Protein AF-A0A517NQF9-F1 (afdb_monomer_lite)

pLDDT: mean 81.7, std 15.83, range [44.06, 98.12]

Radius of gyration: 47.15 Å; chains: 1; bounding box: 85×79×146 Å

Organism: NCBI:txid1930275

Secondary structure (DSSP, 8-state):
----PPPPP--------------------------------PPPHHHHHHHHHHHHHHHHHHHHHHHHHHHHHHHHHHHHHHHHHHHHHHHHHHHHHHTTPPP--EEEEEPPPSSTT---EEEEEEEEEE-SSTTEEEEEEEEEEE-TTS-EEEEEEEEEEEE-HHHHHHHHHHHHHHHHHHHHHHTT---

Sequence (191 aa):
MSDRPPTNRLQANPHRDNPSRANRQRPDQYVASRYRRVGRRGFSLLEIMLALAILGASLAIIAQIADTGVDAAREARDLSLARILCQAKLSEVLLDATLGQTPQPVFEVPADPFDSASLTVFTYNVEVQPASMDGLLMIRVSAIASDSAGSPIATYALDRWMIDPELGLAEAELEEEAAKEEAAGTATEPS

InterPro domains:
  IPR012902 Prokaryotic N-terminal methylation site [PF07963] (40-62)
  IPR012902 Prokaryotic N-terminal methylation site [PS00409] (41-61)
  IPR012902 Prokaryotic N-terminal methylation site [TIGR02532] (40-62)

Structure (mmCIF, N/CA/C/O backbone):
data_AF-A0A517NQF9-F1
#
_entry.id   AF-A0A517NQF9-F1
#
loop_
_atom_site.group_PDB
_atom_site.id
_atom_site.type_symbol
_atom_site.label_atom_id
_atom_site.label_alt_id
_atom_site.label_comp_id
_atom_site.label_asym_id
_atom_site.label_entity_id
_atom_site.label_seq_id
_atom_site.pdbx_PDB_ins_code
_atom_site.Cartn_x
_atom_site.Cartn_y
_atom_site.Cartn_z
_atom_site.occupancy
_atom_site.B_iso_or_equiv
_atom_site.auth_seq_id
_atom_site.auth_comp_id
_atom_site.auth_asym_id
_atom_site.auth_atom_id
_atom_site.pdbx_PDB_model_num
ATOM 1 N N . MET A 1 1 ? 4.380 -63.635 -38.803 1.00 46.88 1 MET A N 1
ATOM 2 C CA . MET A 1 1 ? 3.914 -63.395 -40.186 1.00 46.88 1 MET A CA 1
ATOM 3 C C . MET A 1 1 ? 4.262 -61.953 -40.535 1.00 46.88 1 MET A C 1
ATOM 5 O O . MET A 1 1 ? 3.551 -61.070 -40.096 1.00 46.88 1 MET A O 1
ATOM 9 N N . SER A 1 2 ? 5.457 -61.602 -41.013 1.00 49.38 2 SER A N 1
ATOM 10 C CA . SER A 1 2 ? 6.173 -62.051 -42.219 1.00 49.38 2 SER A CA 1
ATOM 11 C C . SER A 1 2 ? 5.397 -61.737 -43.491 1.00 49.38 2 SER A C 1
ATOM 13 O O . SER A 1 2 ? 4.553 -62.536 -43.869 1.00 49.38 2 SER A O 1
ATOM 15 N N . ASP A 1 3 ? 5.734 -60.625 -44.147 1.00 57.12 3 ASP A N 1
ATOM 16 C CA . ASP A 1 3 ? 5.646 -60.558 -45.604 1.00 57.12 3 ASP A CA 1
ATOM 17 C C . ASP A 1 3 ? 6.675 -59.566 -46.170 1.00 57.12 3 ASP A C 1
ATOM 19 O O . ASP A 1 3 ? 6.538 -58.346 -46.088 1.00 57.12 3 ASP A O 1
ATOM 23 N N . ARG A 1 4 ? 7.773 -60.121 -46.691 1.00 63.16 4 ARG A N 1
ATOM 24 C CA . ARG A 1 4 ? 8.685 -59.460 -47.630 1.00 63.16 4 ARG A CA 1
ATOM 25 C C . ARG A 1 4 ? 8.405 -60.083 -48.999 1.00 63.16 4 ARG A C 1
ATOM 27 O O . ARG A 1 4 ? 8.486 -61.308 -49.088 1.00 63.16 4 ARG A O 1
ATOM 34 N N . PRO A 1 5 ? 8.165 -59.308 -50.065 1.00 70.56 5 PRO A N 1
ATOM 35 C CA . PRO A 1 5 ? 8.125 -59.874 -51.405 1.00 70.56 5 PRO A CA 1
ATOM 36 C C . PRO A 1 5 ? 9.551 -60.196 -51.907 1.00 70.56 5 PRO A C 1
ATOM 38 O O . PRO A 1 5 ? 10.497 -59.464 -51.592 1.00 70.56 5 PRO A O 1
ATOM 41 N N . PRO A 1 6 ? 9.731 -61.296 -52.663 1.00 64.50 6 PRO A N 1
ATOM 42 C CA . PRO A 1 6 ? 11.037 -61.795 -53.070 1.00 64.50 6 PRO A CA 1
ATOM 43 C C . PRO A 1 6 ? 11.606 -61.118 -54.324 1.00 64.50 6 PRO A C 1
ATOM 45 O O . PRO A 1 6 ? 10.913 -60.554 -55.168 1.00 64.50 6 PRO A O 1
ATOM 48 N N . THR A 1 7 ? 12.924 -61.247 -54.416 1.00 58.81 7 THR A N 1
ATOM 49 C CA . THR A 1 7 ? 13.835 -60.866 -55.491 1.00 58.81 7 THR A CA 1
ATOM 50 C C . THR A 1 7 ? 13.494 -61.532 -56.828 1.00 58.81 7 THR A C 1
ATOM 52 O O . THR A 1 7 ? 13.338 -62.751 -56.896 1.00 58.81 7 THR A O 1
ATOM 55 N N . ASN A 1 8 ? 13.458 -60.750 -57.917 1.00 54.41 8 ASN A N 1
ATOM 56 C CA . ASN A 1 8 ? 13.490 -61.297 -59.273 1.00 54.41 8 ASN A CA 1
ATOM 57 C C . ASN A 1 8 ? 14.908 -61.237 -59.852 1.00 54.41 8 ASN A C 1
ATOM 59 O O . ASN A 1 8 ? 15.653 -60.269 -59.705 1.00 54.41 8 ASN A O 1
ATOM 63 N N . ARG A 1 9 ? 15.248 -62.365 -60.453 1.00 53.31 9 ARG A N 1
ATOM 64 C CA . ARG A 1 9 ? 16.542 -62.926 -60.786 1.00 53.31 9 ARG A CA 1
ATOM 65 C C . ARG A 1 9 ? 16.889 -62.568 -62.233 1.00 53.31 9 ARG A C 1
ATOM 67 O O . ARG A 1 9 ? 16.052 -62.688 -63.116 1.00 53.31 9 ARG A O 1
ATOM 74 N N . LEU A 1 10 ? 18.146 -62.170 -62.426 1.00 51.31 10 LEU A N 1
ATOM 75 C CA . LEU A 1 10 ? 18.995 -62.383 -63.606 1.00 51.31 10 LEU A CA 1
ATOM 76 C C . LEU A 1 10 ? 18.277 -62.665 -64.940 1.00 51.31 10 LEU A C 1
ATOM 78 O O . LEU A 1 10 ? 17.832 -63.784 -65.185 1.00 51.31 10 LEU A O 1
ATOM 82 N N . GLN A 1 11 ? 18.367 -61.717 -65.871 1.00 59.72 11 GLN A N 1
ATOM 83 C CA . GLN A 1 11 ? 18.582 -62.065 -67.274 1.00 59.72 11 GLN A CA 1
ATOM 84 C C . GLN A 1 11 ? 19.873 -61.407 -67.749 1.00 59.72 11 GLN A C 1
ATOM 86 O O . GLN A 1 11 ? 19.969 -60.193 -67.916 1.00 59.72 11 GLN A O 1
ATOM 91 N N . ALA A 1 12 ? 20.886 -62.256 -67.900 1.00 52.72 12 ALA A N 1
ATOM 92 C CA . ALA A 1 12 ? 22.086 -61.978 -68.658 1.00 52.72 12 ALA A CA 1
ATOM 93 C C . ALA A 1 12 ? 21.713 -61.872 -70.144 1.00 52.72 12 ALA A C 1
ATOM 95 O O . ALA A 1 12 ? 20.984 -62.721 -70.653 1.00 52.72 12 ALA A O 1
ATOM 96 N N . ASN A 1 13 ? 22.240 -60.864 -70.837 1.00 61.47 13 ASN A N 1
ATOM 97 C CA . ASN A 1 13 ? 22.252 -60.831 -72.296 1.00 61.47 13 ASN A CA 1
ATOM 98 C C . ASN A 1 13 ? 23.717 -60.708 -72.751 1.00 61.47 13 ASN A C 1
ATOM 100 O O . ASN A 1 13 ? 24.377 -59.738 -72.363 1.00 61.47 13 ASN A O 1
ATOM 104 N N . PRO A 1 14 ? 24.265 -61.697 -73.476 1.00 57.09 14 PRO A N 1
ATOM 105 C CA . PRO A 1 14 ? 25.682 -61.749 -73.796 1.00 57.09 14 PRO A CA 1
ATOM 106 C C . PRO A 1 14 ? 26.033 -60.963 -75.065 1.00 57.09 14 PRO A C 1
ATOM 108 O O . PRO A 1 14 ? 25.272 -60.914 -76.025 1.00 57.09 14 PRO A O 1
ATOM 111 N N . HIS A 1 15 ? 27.241 -60.400 -75.032 1.00 52.16 15 HIS A N 1
ATOM 112 C CA . HIS A 1 15 ? 28.154 -60.143 -76.148 1.00 52.16 15 HIS A CA 1
ATOM 113 C C . HIS A 1 15 ? 27.558 -59.743 -77.509 1.00 52.16 15 HIS A C 1
ATOM 115 O O . HIS A 1 15 ? 27.145 -60.578 -78.314 1.00 52.16 15 HIS A O 1
ATOM 121 N N . ARG A 1 16 ? 27.750 -58.466 -77.859 1.00 58.00 16 ARG A N 1
ATOM 122 C CA . ARG A 1 16 ? 28.226 -58.126 -79.202 1.00 58.00 16 ARG A CA 1
ATOM 123 C C . ARG A 1 16 ? 29.466 -57.257 -79.114 1.00 58.00 16 ARG A C 1
ATOM 125 O O . ARG A 1 16 ? 29.471 -56.195 -78.497 1.00 58.00 16 ARG A O 1
ATOM 132 N N . ASP A 1 17 ? 30.496 -57.783 -79.750 1.00 54.34 17 ASP A N 1
ATOM 133 C CA . ASP A 1 17 ? 31.799 -57.195 -79.962 1.00 54.34 17 ASP A CA 1
ATOM 134 C C . ASP A 1 17 ? 31.688 -55.905 -80.776 1.00 54.34 17 ASP A C 1
ATOM 136 O O . ASP A 1 17 ? 30.958 -55.834 -81.767 1.00 54.34 17 ASP A O 1
ATOM 140 N N . ASN A 1 18 ? 32.473 -54.899 -80.404 1.00 61.19 18 ASN A N 1
ATOM 141 C CA . ASN A 1 18 ? 32.902 -53.889 -81.359 1.00 61.19 18 ASN A CA 1
ATOM 142 C C . ASN A 1 18 ? 34.375 -53.543 -81.092 1.00 61.19 18 ASN A C 1
ATOM 144 O O . ASN A 1 18 ? 34.675 -52.899 -80.082 1.00 61.19 18 ASN A O 1
ATOM 148 N N . PRO A 1 19 ? 35.309 -54.002 -81.941 1.00 52.50 19 PRO A N 1
ATOM 149 C CA . PRO A 1 19 ? 36.722 -53.733 -81.770 1.00 52.50 19 PRO A CA 1
ATOM 150 C C . PRO A 1 19 ? 37.108 -52.346 -82.303 1.00 52.50 19 PRO A C 1
ATOM 152 O O . PRO A 1 19 ? 36.809 -51.965 -83.431 1.00 52.50 19 PRO A O 1
ATOM 155 N N . SER A 1 20 ? 37.878 -51.642 -81.477 1.00 56.50 20 SER A N 1
ATOM 156 C CA . SER A 1 20 ? 39.087 -50.917 -81.880 1.00 56.50 20 SER A CA 1
ATOM 157 C C . SER A 1 20 ? 38.999 -49.965 -83.080 1.00 56.50 20 SER A C 1
ATOM 159 O O . SER A 1 20 ? 39.412 -50.293 -84.190 1.00 56.50 20 SER A O 1
ATOM 161 N N . ARG A 1 21 ? 38.665 -48.701 -82.800 1.00 57.00 21 ARG A N 1
ATOM 162 C CA . ARG A 1 21 ? 39.303 -47.533 -83.437 1.00 57.00 21 ARG A CA 1
ATOM 163 C C . ARG A 1 21 ? 39.573 -46.517 -82.330 1.00 57.00 21 ARG A C 1
ATOM 165 O O . ARG A 1 21 ? 38.657 -45.964 -81.745 1.00 57.00 21 ARG A O 1
ATOM 172 N N . ALA A 1 22 ? 40.792 -46.511 -81.803 1.00 56.12 22 ALA A N 1
ATOM 173 C CA . ALA A 1 22 ? 41.846 -45.611 -82.253 1.00 56.12 22 ALA A CA 1
ATOM 174 C C . ALA A 1 22 ? 41.463 -44.133 -82.088 1.00 56.12 22 ALA A C 1
ATOM 176 O O . ALA A 1 22 ? 40.527 -43.642 -82.711 1.00 56.12 22 ALA A O 1
ATOM 177 N N . ASN A 1 23 ? 42.328 -43.434 -81.351 1.00 58.31 23 ASN A N 1
ATOM 178 C CA . ASN A 1 23 ? 42.569 -42.000 -81.459 1.00 58.31 23 ASN A CA 1
ATOM 179 C C . ASN A 1 23 ? 41.701 -41.071 -80.590 1.00 58.31 23 ASN A C 1
ATOM 181 O O . ASN A 1 23 ? 40.754 -40.444 -81.053 1.00 58.31 23 ASN A O 1
ATOM 185 N N . ARG A 1 24 ? 42.147 -40.842 -79.353 1.00 58.19 24 ARG A N 1
ATOM 186 C CA . ARG A 1 24 ? 42.821 -39.572 -79.029 1.00 58.19 24 ARG A CA 1
ATOM 187 C C . ARG A 1 24 ? 43.346 -39.605 -77.606 1.00 58.19 24 ARG A C 1
ATOM 189 O O . ARG A 1 24 ? 42.587 -39.622 -76.644 1.00 58.19 24 ARG A O 1
ATOM 196 N N . GLN A 1 25 ? 44.666 -39.532 -77.512 1.00 60.03 25 GLN A N 1
ATOM 197 C CA . GLN A 1 25 ? 45.347 -38.972 -76.359 1.00 60.03 25 GLN A CA 1
ATOM 198 C C . GLN A 1 25 ? 44.636 -37.677 -75.939 1.00 60.03 25 GLN A C 1
ATOM 200 O O . GLN A 1 25 ? 44.566 -36.713 -76.704 1.00 60.03 25 GLN A O 1
ATOM 205 N N . ARG A 1 26 ? 44.110 -37.655 -74.717 1.00 57.28 26 ARG A N 1
ATOM 206 C CA . ARG A 1 26 ? 43.999 -36.425 -73.942 1.00 57.28 26 ARG A CA 1
ATOM 207 C C . ARG A 1 26 ? 44.678 -36.696 -72.605 1.00 57.28 26 ARG A C 1
ATOM 209 O O . ARG A 1 26 ? 44.198 -37.563 -71.877 1.00 57.28 26 ARG A O 1
ATOM 216 N N . PRO A 1 27 ? 45.815 -36.041 -72.334 1.00 53.41 27 PRO A N 1
ATOM 217 C CA . PRO A 1 27 ? 46.508 -36.203 -71.074 1.00 53.41 27 PRO A CA 1
ATOM 218 C C . PRO A 1 27 ? 45.672 -35.576 -69.958 1.00 53.41 27 PRO A C 1
ATOM 220 O O . PRO A 1 27 ? 44.912 -34.636 -70.201 1.00 53.41 27 PRO A O 1
ATOM 223 N N . ASP A 1 28 ? 45.823 -36.142 -68.765 1.00 55.12 28 ASP A N 1
ATOM 224 C CA . ASP A 1 28 ? 45.612 -35.512 -67.466 1.00 55.12 28 ASP A CA 1
ATOM 225 C C . ASP A 1 28 ? 44.511 -34.455 -67.415 1.00 55.12 28 ASP A C 1
ATOM 227 O O . ASP A 1 28 ? 44.747 -33.243 -67.391 1.00 55.12 28 ASP A O 1
ATOM 231 N N . GLN A 1 29 ? 43.275 -34.928 -67.264 1.00 60.62 29 GLN A N 1
ATOM 232 C CA . GLN A 1 29 ? 42.333 -34.154 -66.472 1.00 60.62 29 GLN A CA 1
ATOM 233 C C . GLN A 1 29 ? 42.802 -34.228 -65.024 1.00 60.62 29 GLN A C 1
ATOM 235 O O . GLN A 1 29 ? 42.367 -35.074 -64.246 1.00 60.62 29 GLN A O 1
ATOM 240 N N . TYR A 1 30 ? 43.716 -33.316 -64.690 1.00 57.16 30 TYR A N 1
ATOM 241 C CA . TYR A 1 30 ? 43.890 -32.815 -63.342 1.00 57.16 30 TYR A CA 1
ATOM 242 C C . TYR A 1 30 ? 42.502 -32.693 -62.730 1.00 57.16 30 TYR A C 1
ATOM 244 O O . TYR A 1 30 ? 41.681 -31.882 -63.175 1.00 57.16 30 TYR A O 1
ATOM 252 N N . VAL A 1 31 ? 42.235 -33.531 -61.732 1.00 57.47 31 VAL A N 1
ATOM 253 C CA . VAL A 1 31 ? 41.085 -33.408 -60.848 1.00 57.47 31 VAL A CA 1
ATOM 254 C C . VAL A 1 31 ? 41.343 -32.128 -60.065 1.00 57.47 31 VAL A C 1
ATOM 256 O O . VAL A 1 31 ? 41.853 -32.137 -58.949 1.00 57.47 31 VAL A O 1
ATOM 259 N N . ALA A 1 32 ? 41.103 -30.989 -60.713 1.00 59.25 32 ALA A N 1
ATOM 260 C CA . ALA A 1 32 ? 41.125 -29.693 -60.089 1.00 59.25 32 ALA A CA 1
ATOM 261 C C . ALA A 1 32 ? 39.948 -29.730 -59.131 1.00 59.25 32 ALA A C 1
ATOM 263 O O . ALA A 1 32 ? 38.809 -29.427 -59.495 1.00 59.25 32 ALA A O 1
ATOM 264 N N . SER A 1 33 ? 40.244 -30.184 -57.914 1.00 61.09 33 SER A N 1
ATOM 265 C CA . SER A 1 33 ? 39.437 -29.995 -56.736 1.00 61.09 33 SER A CA 1
ATOM 266 C C . SER A 1 33 ? 39.093 -28.519 -56.724 1.00 61.09 33 SER A C 1
ATOM 268 O O . SER A 1 33 ? 39.875 -27.669 -56.288 1.00 61.09 33 SER A O 1
ATOM 270 N N . ARG A 1 34 ? 37.916 -28.195 -57.254 1.00 59.41 34 ARG A N 1
ATOM 271 C CA . ARG A 1 34 ? 37.255 -26.939 -56.979 1.00 59.41 34 ARG A CA 1
ATOM 272 C C . ARG A 1 34 ? 36.852 -27.033 -55.516 1.00 59.41 34 ARG A C 1
ATOM 274 O O . ARG A 1 34 ? 35.676 -27.157 -55.196 1.00 59.41 34 ARG A O 1
ATOM 281 N N . TYR A 1 35 ? 37.835 -26.876 -54.631 1.00 58.62 35 TYR A N 1
ATOM 282 C CA . TYR A 1 35 ? 37.658 -26.078 -53.437 1.00 58.62 35 TYR A CA 1
ATOM 283 C C . TYR A 1 35 ? 37.268 -24.691 -53.943 1.00 58.62 35 TYR A C 1
ATOM 285 O O . TYR A 1 35 ? 38.067 -23.755 -53.997 1.00 58.62 35 TYR A O 1
ATOM 293 N N . ARG A 1 36 ? 36.018 -24.574 -54.407 1.00 59.66 36 ARG A N 1
ATOM 294 C CA . ARG A 1 36 ? 35.326 -23.311 -54.493 1.00 59.66 36 ARG A CA 1
ATOM 295 C C . ARG A 1 36 ? 35.294 -22.905 -53.039 1.00 59.66 36 ARG A C 1
ATOM 297 O O . ARG A 1 36 ? 34.479 -23.413 -52.277 1.00 59.66 36 ARG A O 1
ATOM 304 N N . ARG A 1 37 ? 36.300 -22.112 -52.654 1.00 60.69 37 ARG A N 1
ATOM 305 C CA . ARG A 1 37 ? 36.367 -21.444 -51.368 1.00 60.69 37 ARG A CA 1
ATOM 306 C C . ARG A 1 37 ? 34.954 -20.943 -51.156 1.00 60.69 37 ARG A C 1
ATOM 308 O O . ARG A 1 37 ? 34.482 -20.119 -51.941 1.00 60.69 37 ARG A O 1
ATOM 315 N N . VAL A 1 38 ? 34.254 -21.524 -50.187 1.00 60.97 38 VAL A N 1
ATOM 316 C CA . VAL A 1 38 ? 33.079 -20.888 -49.619 1.00 60.97 38 VAL A CA 1
ATOM 317 C C . VAL A 1 38 ? 33.667 -19.595 -49.098 1.00 60.97 38 VAL A C 1
ATOM 319 O O . VAL A 1 38 ? 34.394 -19.596 -48.106 1.00 60.97 38 VAL A O 1
ATOM 322 N N . GLY A 1 39 ? 33.566 -18.550 -49.921 1.00 60.72 39 GLY A N 1
ATOM 323 C CA . GLY A 1 39 ? 34.153 -17.265 -49.624 1.00 60.72 39 GLY A CA 1
ATOM 324 C C . GLY A 1 39 ? 33.555 -16.890 -48.293 1.00 60.72 39 GLY A C 1
ATOM 325 O O . GLY A 1 39 ? 32.338 -16.734 -48.204 1.00 60.72 39 GLY A O 1
ATOM 326 N N . ARG A 1 40 ? 34.388 -16.850 -47.252 1.00 65.81 40 ARG A N 1
ATOM 327 C CA . ARG A 1 40 ? 34.006 -16.269 -45.977 1.00 65.81 40 ARG A CA 1
ATOM 328 C C . ARG A 1 40 ? 33.730 -14.807 -46.298 1.00 65.81 40 ARG A C 1
ATOM 330 O O . ARG A 1 40 ? 34.650 -13.998 -46.357 1.00 65.81 40 ARG A O 1
ATOM 337 N N . ARG A 1 41 ? 32.483 -14.514 -46.662 1.00 67.69 41 ARG A N 1
ATOM 338 C CA . ARG A 1 41 ? 31.963 -13.162 -46.764 1.00 67.69 41 ARG A CA 1
ATOM 339 C C . ARG A 1 41 ? 32.008 -12.665 -45.329 1.00 67.69 41 ARG A C 1
ATOM 341 O O . ARG A 1 41 ? 31.215 -13.108 -44.508 1.00 67.69 41 ARG A O 1
ATOM 348 N N . GLY A 1 42 ? 33.039 -11.889 -45.005 1.00 71.25 42 GLY A N 1
ATOM 349 C CA . GLY A 1 42 ? 33.037 -11.128 -43.764 1.00 71.25 42 GLY A CA 1
ATOM 350 C C . GLY A 1 42 ? 31.795 -10.243 -43.746 1.00 71.25 42 GLY A C 1
ATOM 351 O O . GLY A 1 42 ? 31.297 -9.867 -44.812 1.00 71.25 42 GLY A O 1
ATOM 352 N N . PHE A 1 43 ? 31.291 -9.948 -42.551 1.00 70.50 43 PHE A N 1
ATOM 353 C CA . PHE A 1 43 ? 30.200 -8.996 -42.392 1.00 70.50 43 PHE A CA 1
ATOM 354 C C . PHE A 1 43 ? 30.570 -7.688 -43.088 1.00 70.50 43 PHE A C 1
ATOM 356 O O . PHE A 1 43 ? 31.685 -7.179 -42.930 1.00 70.50 43 PHE A O 1
ATOM 363 N N . SER A 1 44 ? 29.653 -7.173 -43.903 1.00 86.88 44 SER A N 1
ATOM 364 C CA . SER A 1 44 ? 29.846 -5.864 -44.519 1.00 86.88 44 SER A CA 1
ATOM 365 C C . SER A 1 44 ? 29.895 -4.798 -43.423 1.00 86.88 44 SER A C 1
ATOM 367 O O . SER A 1 44 ? 29.199 -4.908 -42.415 1.00 86.88 44 SER A O 1
ATOM 369 N N . LEU A 1 45 ? 30.667 -3.728 -43.624 1.00 89.31 45 LEU A N 1
ATOM 370 C CA . LEU A 1 45 ? 30.676 -2.583 -42.706 1.00 89.31 45 LEU A CA 1
ATOM 371 C C . LEU A 1 45 ? 29.254 -2.034 -42.496 1.00 89.31 45 LEU A C 1
ATOM 373 O O . LEU A 1 45 ? 28.867 -1.745 -41.368 1.00 89.31 45 LEU A O 1
ATOM 377 N N . LEU A 1 46 ? 28.449 -1.993 -43.564 1.00 90.75 46 LEU A N 1
ATOM 378 C CA . LEU A 1 46 ? 27.040 -1.594 -43.500 1.00 90.75 46 LEU A CA 1
ATOM 379 C C . LEU A 1 46 ? 26.225 -2.531 -42.599 1.00 90.75 46 LEU A C 1
ATOM 381 O O . LEU A 1 46 ? 25.386 -2.073 -41.835 1.00 90.75 46 LEU A O 1
ATOM 385 N 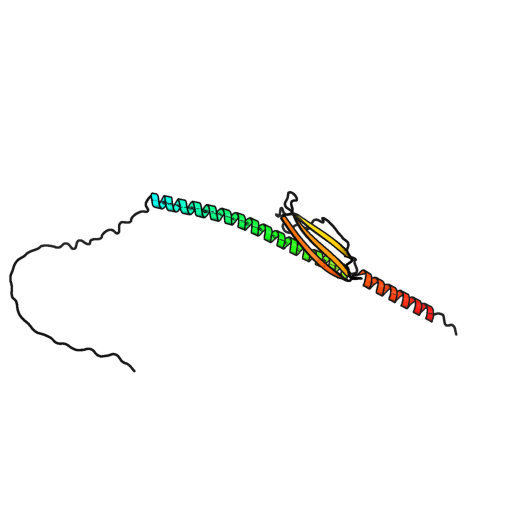N . GLU A 1 47 ? 26.491 -3.832 -42.655 1.00 92.44 47 GLU A N 1
ATOM 386 C CA . GLU A 1 47 ? 25.766 -4.844 -41.884 1.00 92.44 47 GLU A CA 1
ATOM 387 C C . GLU A 1 47 ? 26.059 -4.735 -40.385 1.00 92.44 47 GLU A C 1
ATOM 389 O O . GLU A 1 47 ? 25.140 -4.794 -39.574 1.00 92.44 47 GLU A O 1
ATOM 394 N N . ILE A 1 48 ? 27.316 -4.477 -40.014 1.00 94.94 48 ILE A N 1
ATOM 395 C CA . ILE A 1 48 ? 27.691 -4.209 -38.620 1.00 94.94 48 ILE A CA 1
ATOM 396 C C . ILE A 1 48 ? 27.050 -2.903 -38.139 1.00 94.94 48 ILE A C 1
ATOM 398 O O . ILE A 1 48 ? 26.503 -2.861 -37.040 1.00 94.94 48 ILE A O 1
ATOM 402 N N . MET A 1 49 ? 27.064 -1.848 -38.961 1.00 95.31 49 MET A N 1
ATOM 403 C CA . MET A 1 49 ? 26.409 -0.582 -38.615 1.00 95.31 49 MET A CA 1
ATOM 404 C C . MET A 1 49 ? 24.899 -0.752 -38.423 1.00 95.31 49 MET A C 1
ATOM 406 O O . MET A 1 49 ? 24.344 -0.208 -37.471 1.00 95.31 49 MET A O 1
ATOM 410 N N . LEU A 1 50 ? 24.242 -1.537 -39.281 1.00 95.62 50 LEU A N 1
ATOM 411 C CA . LEU A 1 50 ? 22.819 -1.846 -39.157 1.00 95.62 50 LEU A CA 1
ATOM 412 C C . LEU A 1 50 ? 22.531 -2.656 -37.886 1.00 95.62 50 LEU A C 1
ATOM 414 O O . LEU A 1 50 ? 21.597 -2.334 -37.155 1.00 95.62 50 LEU A O 1
ATOM 418 N N . ALA A 1 51 ? 23.349 -3.669 -37.591 1.00 96.44 51 ALA A N 1
ATOM 419 C CA . ALA A 1 51 ? 23.209 -4.472 -36.381 1.00 96.44 51 ALA A CA 1
ATOM 420 C C . ALA A 1 51 ? 23.365 -3.618 -35.113 1.00 96.44 51 ALA A C 1
ATOM 422 O O . ALA A 1 51 ? 22.553 -3.729 -34.197 1.00 96.44 51 ALA A O 1
ATOM 423 N N . LEU A 1 52 ? 24.357 -2.722 -35.079 1.00 96.50 52 LEU A N 1
ATOM 424 C CA . LEU A 1 52 ? 24.559 -1.793 -33.966 1.00 96.50 52 LEU A CA 1
ATOM 425 C C . LEU A 1 52 ? 23.417 -0.780 -33.840 1.00 96.50 52 LEU A C 1
ATOM 427 O O . LEU A 1 52 ? 23.014 -0.474 -32.722 1.00 96.50 52 LEU A O 1
ATOM 431 N N . ALA A 1 53 ? 22.865 -0.294 -34.954 1.00 97.56 53 ALA A N 1
ATOM 432 C CA . ALA A 1 53 ? 21.715 0.606 -34.931 1.00 97.56 53 ALA A CA 1
ATOM 433 C C . ALA A 1 53 ? 20.477 -0.071 -34.316 1.00 97.56 53 ALA A C 1
ATOM 435 O O . ALA A 1 53 ? 19.831 0.504 -33.441 1.00 97.56 53 ALA A O 1
ATOM 436 N N . ILE A 1 54 ? 20.178 -1.313 -34.717 1.00 97.62 54 ILE A N 1
ATOM 437 C CA . ILE A 1 54 ? 19.056 -2.090 -34.165 1.00 97.62 54 ILE A CA 1
ATOM 438 C C . ILE A 1 54 ? 19.303 -2.430 -32.692 1.00 97.62 54 ILE A C 1
ATOM 440 O O . ILE A 1 54 ? 18.394 -2.307 -31.869 1.00 97.62 54 ILE A O 1
ATOM 444 N N . LEU A 1 55 ? 20.530 -2.828 -32.346 1.00 97.38 55 LEU A N 1
ATOM 445 C CA . LEU A 1 55 ? 20.916 -3.128 -30.970 1.00 97.38 55 LEU A CA 1
ATOM 446 C C . LEU A 1 55 ? 20.762 -1.899 -30.071 1.00 97.38 55 LEU A C 1
ATOM 448 O O . LEU A 1 55 ? 20.149 -1.998 -29.013 1.00 97.38 55 LEU A O 1
ATOM 452 N N . GLY A 1 56 ? 21.277 -0.747 -30.503 1.00 98.00 56 GLY A N 1
ATOM 453 C CA . GLY A 1 56 ? 21.173 0.507 -29.763 1.00 98.00 56 GLY A CA 1
ATOM 454 C C . GLY A 1 56 ? 19.720 0.927 -29.549 1.00 98.00 56 GLY A C 1
ATOM 455 O O . GLY A 1 56 ? 19.338 1.248 -28.426 1.00 98.00 56 GLY A O 1
ATOM 456 N N . ALA A 1 57 ? 18.888 0.841 -30.593 1.00 97.50 57 ALA A N 1
ATOM 457 C CA . ALA A 1 57 ? 17.459 1.131 -30.485 1.00 97.50 57 ALA A CA 1
ATOM 458 C C . ALA A 1 57 ? 16.742 0.175 -29.515 1.00 97.50 57 ALA A C 1
ATOM 460 O O . ALA A 1 57 ? 15.954 0.613 -28.680 1.00 97.50 57 ALA A O 1
ATOM 461 N N . SER A 1 58 ? 17.049 -1.122 -29.579 1.00 98.12 58 SER A N 1
ATOM 462 C CA . SER A 1 58 ? 16.453 -2.127 -28.688 1.00 98.12 58 SER A CA 1
ATOM 463 C C . SER A 1 58 ? 16.875 -1.916 -27.233 1.00 98.12 58 SER A C 1
ATOM 465 O O . SER A 1 58 ? 16.044 -2.002 -26.334 1.00 98.12 58 SER A O 1
ATOM 467 N N . LEU A 1 59 ? 18.151 -1.594 -26.994 1.00 97.94 59 LEU A N 1
ATOM 468 C CA . LEU A 1 59 ? 18.675 -1.333 -25.655 1.00 97.94 59 LEU A CA 1
ATOM 469 C C . LEU A 1 59 ? 18.036 -0.090 -25.028 1.00 97.94 59 LEU A C 1
ATOM 471 O O . LEU A 1 59 ? 17.696 -0.121 -23.849 1.00 97.94 59 LEU A O 1
ATOM 475 N N . ALA A 1 60 ? 17.822 0.968 -25.815 1.00 97.50 60 ALA A N 1
ATOM 476 C CA . ALA A 1 60 ? 17.127 2.166 -25.351 1.00 97.50 60 ALA A CA 1
ATOM 477 C C . ALA A 1 60 ? 15.690 1.854 -24.895 1.00 97.50 60 ALA A C 1
ATOM 479 O O . ALA A 1 60 ? 15.266 2.309 -23.836 1.00 97.50 60 ALA A O 1
ATOM 480 N N . ILE A 1 61 ? 14.958 1.026 -25.651 1.00 97.81 61 ILE A N 1
ATOM 481 C CA . ILE A 1 61 ? 13.599 0.599 -25.279 1.00 97.81 61 ILE A CA 1
ATOM 482 C C . ILE A 1 61 ? 13.620 -0.261 -24.006 1.00 97.81 61 ILE A C 1
ATOM 484 O O . ILE A 1 61 ? 12.788 -0.068 -23.123 1.00 97.81 61 ILE A O 1
ATOM 488 N N . ILE A 1 62 ? 14.574 -1.189 -23.881 1.00 97.44 62 ILE A N 1
ATOM 489 C CA . ILE A 1 62 ? 14.703 -2.039 -22.687 1.00 97.44 62 ILE A CA 1
ATOM 490 C C . ILE A 1 62 ? 15.016 -1.200 -21.446 1.00 97.44 62 ILE A C 1
ATOM 492 O O . ILE A 1 62 ? 14.427 -1.453 -20.400 1.00 97.44 62 ILE A O 1
ATOM 496 N N . ALA A 1 63 ? 15.901 -0.204 -21.556 1.00 96.69 63 ALA A N 1
ATOM 497 C CA . ALA A 1 63 ? 16.221 0.693 -20.448 1.00 96.69 63 ALA A CA 1
ATOM 498 C C . ALA A 1 63 ? 14.965 1.416 -19.943 1.00 96.69 63 ALA A C 1
ATOM 500 O O . ALA A 1 63 ? 14.679 1.386 -18.751 1.00 96.69 63 ALA A O 1
ATOM 501 N N . GLN A 1 64 ? 14.148 1.940 -20.861 1.00 96.56 64 GLN A N 1
ATOM 502 C CA . GLN A 1 64 ? 12.890 2.591 -20.502 1.00 96.56 64 GLN A CA 1
ATOM 503 C C . GLN A 1 64 ? 11.922 1.644 -19.774 1.00 96.56 64 GLN A C 1
ATOM 505 O O . GLN A 1 64 ? 11.295 2.032 -18.791 1.00 96.56 64 GLN A O 1
ATOM 510 N N . ILE A 1 65 ? 11.796 0.400 -20.245 1.00 97.31 65 ILE A N 1
ATOM 511 C CA . ILE A 1 65 ? 10.944 -0.610 -19.600 1.00 97.31 65 ILE A CA 1
ATOM 512 C C . ILE A 1 65 ? 11.488 -0.975 -18.215 1.00 97.31 65 ILE A C 1
ATOM 514 O O . ILE A 1 65 ? 10.704 -1.171 -17.289 1.00 97.31 65 ILE A O 1
ATOM 518 N N . ALA A 1 66 ? 12.811 -1.071 -18.064 1.00 96.31 66 ALA A N 1
ATOM 519 C CA . ALA A 1 66 ? 13.443 -1.378 -16.789 1.00 96.31 66 ALA A CA 1
ATOM 520 C C . ALA A 1 66 ? 13.150 -0.291 -15.747 1.00 96.31 66 ALA A C 1
ATOM 522 O O . ALA A 1 66 ? 12.751 -0.631 -14.635 1.00 96.31 66 ALA A O 1
ATOM 523 N N . ASP A 1 67 ? 13.255 0.985 -16.123 1.00 95.44 67 ASP A N 1
ATOM 524 C CA . ASP A 1 67 ? 12.944 2.105 -15.229 1.00 95.44 67 ASP A CA 1
ATOM 525 C C . ASP A 1 67 ? 11.474 2.069 -14.788 1.00 95.44 67 ASP A C 1
ATOM 527 O O . ASP A 1 67 ? 11.178 2.063 -13.594 1.00 95.44 67 ASP A O 1
ATOM 531 N N . THR A 1 68 ? 10.543 1.908 -15.737 1.00 95.88 68 THR A N 1
ATOM 532 C CA . THR A 1 68 ? 9.111 1.775 -15.413 1.00 95.88 68 THR A CA 1
ATOM 533 C C . THR A 1 68 ? 8.827 0.549 -14.539 1.00 95.88 68 THR A C 1
ATOM 535 O O . THR A 1 68 ? 7.975 0.597 -13.655 1.00 95.88 68 THR A O 1
ATOM 538 N N . GLY A 1 69 ? 9.546 -0.554 -14.755 1.00 95.94 69 GLY A N 1
ATOM 539 C CA . GLY A 1 69 ? 9.424 -1.760 -13.942 1.00 95.94 69 GLY A CA 1
ATOM 540 C C . GLY A 1 69 ? 9.891 -1.556 -12.500 1.00 95.94 69 GLY A C 1
ATOM 541 O O . GLY A 1 69 ? 9.255 -2.065 -11.578 1.00 95.94 69 GLY A O 1
ATOM 542 N N . VAL A 1 70 ? 10.971 -0.799 -12.291 1.00 94.38 70 VAL A N 1
ATOM 543 C CA . VAL A 1 70 ? 11.471 -0.462 -10.950 1.00 94.38 70 VAL A CA 1
ATOM 544 C C . VAL A 1 70 ? 10.479 0.430 -10.210 1.00 94.38 70 VAL A C 1
ATOM 546 O O . VAL A 1 70 ? 10.185 0.159 -9.045 1.00 94.38 70 VAL A O 1
ATOM 549 N N . ASP A 1 71 ? 9.933 1.447 -10.874 1.00 92.06 71 ASP A N 1
ATOM 550 C CA . ASP A 1 71 ? 8.962 2.355 -10.259 1.00 92.06 71 ASP A CA 1
ATOM 551 C C . ASP A 1 71 ? 7.667 1.622 -9.888 1.00 92.06 71 ASP A C 1
ATOM 553 O O . ASP A 1 71 ? 7.218 1.704 -8.744 1.00 92.06 71 ASP A O 1
ATOM 557 N N . ALA A 1 72 ? 7.137 0.793 -10.792 1.00 93.69 72 ALA A N 1
ATOM 558 C CA . ALA A 1 72 ? 5.961 -0.030 -10.511 1.00 93.69 72 ALA A CA 1
ATOM 559 C C . ALA A 1 72 ? 6.198 -1.021 -9.356 1.00 93.69 72 ALA A C 1
ATOM 561 O O . ALA A 1 72 ? 5.311 -1.259 -8.535 1.00 93.69 72 ALA A O 1
ATOM 562 N N . ALA A 1 73 ? 7.398 -1.604 -9.261 1.00 94.19 73 ALA A N 1
ATOM 563 C CA . ALA A 1 73 ? 7.746 -2.502 -8.163 1.00 94.19 73 ALA A CA 1
ATOM 564 C C . ALA A 1 73 ? 7.820 -1.772 -6.812 1.00 94.19 73 ALA A C 1
ATOM 566 O O . ALA A 1 73 ? 7.415 -2.337 -5.793 1.00 94.19 73 ALA A O 1
ATOM 567 N N . ARG A 1 74 ? 8.318 -0.528 -6.794 1.00 91.25 74 ARG A N 1
ATOM 568 C CA . ARG A 1 74 ? 8.338 0.317 -5.590 1.00 91.25 74 ARG A CA 1
ATOM 569 C C . ARG A 1 74 ? 6.925 0.662 -5.137 1.00 91.25 74 ARG A C 1
ATOM 571 O O . ARG A 1 74 ? 6.589 0.386 -3.992 1.00 91.25 74 ARG A O 1
ATOM 578 N N . GLU A 1 75 ? 6.080 1.133 -6.049 1.00 91.75 75 GLU A N 1
ATOM 579 C CA . GLU A 1 75 ? 4.682 1.460 -5.751 1.00 91.75 75 GLU A CA 1
ATOM 580 C C . GLU A 1 75 ? 3.914 0.244 -5.200 1.00 91.75 75 GLU A C 1
ATOM 582 O O . GLU A 1 75 ? 3.250 0.323 -4.164 1.00 91.75 75 GLU A O 1
ATOM 587 N N . ALA A 1 76 ? 4.064 -0.924 -5.835 1.00 94.75 76 ALA A N 1
ATOM 588 C CA . ALA A 1 76 ? 3.429 -2.159 -5.376 1.00 94.75 76 ALA A CA 1
ATOM 589 C C . ALA A 1 76 ? 3.921 -2.597 -3.986 1.00 94.75 76 ALA A C 1
ATOM 591 O O . ALA A 1 76 ? 3.133 -3.100 -3.173 1.00 94.75 76 ALA A O 1
ATOM 592 N N . ARG A 1 77 ? 5.216 -2.412 -3.697 1.00 93.50 77 ARG A N 1
ATOM 593 C CA . ARG A 1 77 ? 5.794 -2.677 -2.374 1.00 93.50 77 ARG A CA 1
ATOM 594 C C . ARG A 1 77 ? 5.197 -1.738 -1.330 1.00 93.50 77 ARG A C 1
ATOM 596 O O . ARG A 1 77 ? 4.740 -2.228 -0.300 1.00 93.50 77 ARG A O 1
ATOM 603 N N . ASP A 1 78 ? 5.167 -0.438 -1.595 1.00 93.62 78 ASP A N 1
ATOM 604 C CA . ASP A 1 78 ? 4.689 0.568 -0.643 1.00 93.62 78 ASP A CA 1
ATOM 605 C C . ASP A 1 78 ? 3.200 0.382 -0.325 1.00 93.62 78 ASP A C 1
ATOM 607 O O . ASP A 1 78 ? 2.809 0.405 0.843 1.00 93.62 78 ASP A O 1
ATOM 611 N N . LEU A 1 79 ? 2.377 0.061 -1.331 1.00 95.19 79 LEU A N 1
ATOM 612 C CA . LEU A 1 79 ? 0.970 -0.296 -1.128 1.00 95.19 79 LEU A CA 1
ATOM 613 C C . LEU A 1 79 ? 0.827 -1.563 -0.271 1.00 95.19 79 LEU A C 1
ATOM 615 O O . LEU A 1 79 ? 0.010 -1.613 0.650 1.00 95.19 79 LEU A O 1
ATOM 619 N N . SER A 1 80 ? 1.641 -2.588 -0.538 1.00 95.94 80 SER A N 1
ATOM 620 C CA . SER A 1 80 ? 1.621 -3.834 0.238 1.00 95.94 80 SER A CA 1
ATOM 621 C C . SER A 1 80 ? 1.997 -3.597 1.703 1.00 95.94 80 SER A C 1
ATOM 623 O O . SER A 1 80 ? 1.350 -4.145 2.596 1.00 95.94 80 SER A O 1
ATOM 625 N N . LEU A 1 81 ? 2.999 -2.753 1.963 1.00 95.19 81 LEU A N 1
ATOM 626 C CA . LEU A 1 81 ? 3.400 -2.375 3.318 1.00 95.19 81 LEU A CA 1
ATOM 627 C C . LEU A 1 81 ? 2.322 -1.546 4.022 1.00 95.19 81 LEU A C 1
ATOM 629 O O . LEU A 1 81 ? 1.982 -1.856 5.163 1.00 95.19 81 LEU A O 1
ATOM 633 N N . ALA A 1 82 ? 1.712 -0.574 3.337 1.00 95.50 82 ALA A N 1
ATOM 634 C CA . ALA A 1 82 ? 0.585 0.190 3.873 1.00 95.50 82 ALA A CA 1
ATOM 635 C C . ALA A 1 82 ? -0.586 -0.731 4.260 1.00 95.50 82 ALA A C 1
ATOM 637 O O .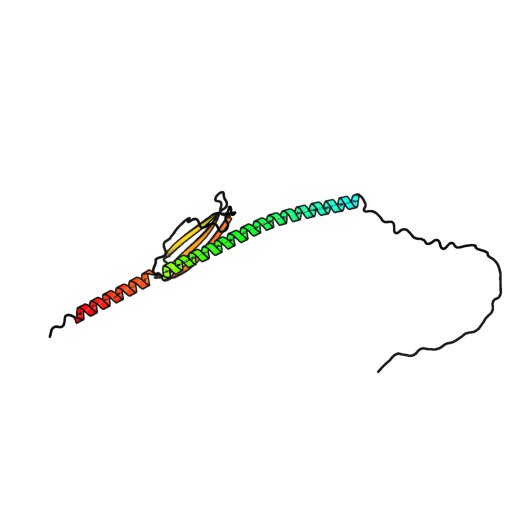 ALA A 1 82 ? -1.184 -0.580 5.324 1.00 95.50 82 ALA A O 1
ATOM 638 N N . ARG A 1 83 ? -0.871 -1.755 3.445 1.00 96.12 83 ARG A N 1
ATOM 639 C CA . ARG A 1 83 ? -1.884 -2.768 3.762 1.00 96.12 83 ARG A CA 1
ATOM 640 C C . ARG A 1 83 ? -1.536 -3.581 5.005 1.00 96.12 83 ARG A C 1
ATOM 642 O O . ARG A 1 83 ? -2.408 -3.766 5.851 1.00 96.12 83 ARG A O 1
ATOM 649 N N . ILE A 1 84 ? -0.300 -4.067 5.112 1.00 96.06 84 ILE A N 1
ATOM 650 C CA . ILE A 1 84 ? 0.158 -4.820 6.288 1.00 96.06 84 ILE A CA 1
ATOM 651 C C . ILE A 1 84 ? 0.051 -3.948 7.544 1.00 96.06 84 ILE A C 1
ATOM 653 O O . ILE A 1 84 ? -0.463 -4.417 8.556 1.00 96.06 84 ILE A O 1
ATOM 657 N N . LEU A 1 85 ? 0.454 -2.676 7.462 1.00 95.94 85 LEU A N 1
ATOM 658 C CA . LEU A 1 85 ? 0.346 -1.718 8.562 1.00 95.94 85 LEU A CA 1
ATOM 659 C C . LEU A 1 85 ? -1.109 -1.520 9.003 1.00 95.94 85 LEU A C 1
ATOM 661 O O . LEU A 1 85 ? -1.409 -1.657 10.187 1.00 95.94 85 LEU A O 1
ATOM 665 N N . CYS A 1 86 ? -2.022 -1.264 8.060 1.00 95.81 86 CYS A N 1
ATOM 666 C CA . CYS A 1 86 ? -3.451 -1.151 8.352 1.00 95.81 86 CYS A CA 1
ATOM 667 C C . CYS A 1 86 ? -3.994 -2.407 9.032 1.00 95.81 86 CYS A C 1
ATOM 669 O O . CYS A 1 86 ? -4.741 -2.302 9.997 1.00 95.81 86 CYS A O 1
ATOM 671 N N . GLN A 1 87 ? -3.641 -3.594 8.532 1.00 96.50 87 GLN A N 1
ATOM 672 C CA . GLN A 1 87 ? -4.106 -4.856 9.107 1.00 96.50 87 GLN A CA 1
ATOM 673 C C . GLN A 1 87 ? -3.576 -5.052 10.527 1.00 96.50 87 GLN A C 1
ATOM 675 O O . GLN A 1 87 ? -4.352 -5.400 11.411 1.00 96.50 87 GLN A O 1
ATOM 680 N N . ALA A 1 88 ? -2.289 -4.787 10.752 1.00 95.75 88 ALA A N 1
ATOM 681 C CA . ALA A 1 88 ? -1.671 -4.898 12.066 1.00 95.75 88 ALA A CA 1
ATOM 682 C C . ALA A 1 88 ? -2.320 -3.939 13.073 1.00 95.75 88 ALA A C 1
ATOM 684 O O . ALA A 1 88 ? -2.742 -4.373 14.142 1.00 95.75 88 ALA A O 1
ATOM 685 N N . LYS A 1 89 ? -2.476 -2.662 12.704 1.00 95.56 89 LYS A N 1
ATOM 686 C CA . LYS A 1 89 ? -3.088 -1.654 13.578 1.00 95.56 89 LYS A CA 1
ATOM 687 C C . LYS A 1 89 ? -4.569 -1.895 13.817 1.00 95.56 89 LYS A C 1
ATOM 689 O O . LYS A 1 89 ? -5.035 -1.726 14.935 1.00 95.56 89 LYS A O 1
ATOM 694 N N . LEU A 1 90 ? -5.303 -2.363 12.812 1.00 95.62 90 LEU A N 1
ATOM 695 C CA . LEU A 1 90 ? -6.686 -2.781 13.007 1.00 95.62 90 LEU A CA 1
ATOM 696 C C . LEU A 1 90 ? -6.775 -3.951 13.996 1.00 95.62 90 LEU A C 1
ATOM 698 O O . LEU A 1 90 ? -7.632 -3.942 14.871 1.00 95.62 90 LEU A O 1
ATOM 702 N N . SER A 1 91 ? -5.902 -4.954 13.873 1.00 95.56 91 SER A N 1
ATOM 703 C CA . SER A 1 91 ? -5.867 -6.076 14.812 1.00 95.56 91 SER A CA 1
ATOM 704 C C . SER A 1 91 ? -5.519 -5.640 16.234 1.00 95.56 91 SER A C 1
ATOM 706 O O . SER A 1 91 ? -6.146 -6.136 17.159 1.00 95.56 91 SER A O 1
ATOM 708 N N . GLU A 1 92 ? -4.581 -4.709 16.405 1.00 94.81 92 GLU A N 1
ATOM 709 C CA . GLU A 1 92 ? -4.242 -4.107 17.703 1.00 94.81 92 GLU A CA 1
ATOM 710 C C . GLU A 1 92 ? -5.471 -3.446 18.342 1.00 94.81 92 GLU A C 1
ATOM 712 O O . GLU A 1 92 ? -5.887 -3.856 19.421 1.00 94.81 92 GLU A O 1
ATOM 717 N N . VAL A 1 93 ? -6.145 -2.548 17.613 1.00 94.38 93 VAL A N 1
ATOM 718 C CA . VAL A 1 93 ? -7.352 -1.858 18.104 1.00 94.38 93 VAL A CA 1
ATOM 719 C C . VAL A 1 93 ? -8.468 -2.845 18.465 1.00 94.38 93 VAL A C 1
ATOM 721 O O . VAL A 1 93 ? -9.150 -2.678 19.473 1.00 94.38 93 VAL A O 1
ATOM 724 N N . LEU A 1 94 ? -8.670 -3.891 17.658 1.00 92.75 94 LEU A N 1
ATOM 725 C CA . LEU A 1 94 ? -9.679 -4.911 17.952 1.00 92.75 94 LEU A CA 1
ATOM 726 C C . LEU A 1 94 ? -9.326 -5.733 19.196 1.00 92.75 94 LEU A C 1
ATOM 728 O O . LEU A 1 94 ? -10.228 -6.100 19.945 1.00 92.75 94 LEU A O 1
ATOM 732 N N . LEU A 1 95 ? -8.046 -6.042 19.414 1.00 92.81 95 LEU A N 1
ATOM 733 C CA . LEU A 1 95 ? -7.600 -6.760 20.608 1.00 92.81 95 LEU A CA 1
ATOM 734 C C . LEU A 1 95 ? -7.799 -5.911 21.864 1.00 92.81 95 LEU A C 1
ATOM 736 O O . LEU A 1 95 ? -8.366 -6.411 22.835 1.00 92.81 95 LEU A O 1
ATOM 740 N N . ASP A 1 96 ? -7.432 -4.632 21.821 1.00 91.62 96 ASP A N 1
ATOM 741 C CA . ASP A 1 96 ? -7.667 -3.698 22.927 1.00 91.62 96 ASP A CA 1
ATOM 742 C C . ASP A 1 96 ? -9.164 -3.613 23.262 1.00 91.62 96 ASP A C 1
ATOM 744 O O . ASP A 1 96 ? -9.553 -3.686 24.430 1.00 91.62 96 ASP A O 1
ATOM 748 N N . ALA A 1 97 ? -10.020 -3.612 22.236 1.00 88.88 97 ALA A N 1
ATOM 749 C CA . ALA A 1 97 ? -11.464 -3.643 22.421 1.00 88.88 97 ALA A CA 1
ATOM 750 C C . ALA A 1 97 ? -11.982 -4.943 23.051 1.00 88.88 97 ALA A C 1
ATOM 752 O O . ALA A 1 97 ? -12.866 -4.902 23.904 1.00 88.88 97 ALA A O 1
ATOM 753 N N . THR A 1 98 ? -11.406 -6.102 22.713 1.00 86.75 98 THR A N 1
ATOM 754 C CA . THR A 1 98 ? -11.752 -7.363 23.398 1.00 86.75 98 THR A CA 1
ATOM 755 C C . THR A 1 98 ? -11.302 -7.405 24.858 1.00 86.75 98 THR A C 1
ATOM 757 O O . THR A 1 98 ? -11.861 -8.169 25.641 1.00 86.75 98 THR A O 1
ATOM 760 N N . LEU A 1 99 ? -10.323 -6.581 25.239 1.00 86.44 99 LEU A N 1
ATOM 761 C CA . LEU A 1 99 ? -9.882 -6.403 26.624 1.00 86.44 99 LEU A CA 1
ATOM 762 C C . LEU A 1 99 ? -10.712 -5.349 27.380 1.00 86.44 99 LEU A C 1
ATOM 764 O O . LEU A 1 99 ? -10.384 -5.027 28.521 1.00 86.44 99 LEU A O 1
ATOM 768 N N . GLY A 1 100 ? -11.777 -4.823 26.764 1.00 82.62 100 GLY A N 1
ATOM 769 C CA . GLY A 1 100 ? -12.673 -3.832 27.358 1.00 82.62 100 GLY A CA 1
ATOM 770 C C . GLY A 1 100 ? -12.195 -2.385 27.223 1.00 82.62 100 GLY A C 1
ATOM 771 O O . GLY A 1 100 ? -12.759 -1.506 27.867 1.00 82.62 100 GLY A O 1
ATOM 772 N N . GLN A 1 101 ? -11.165 -2.109 26.413 1.00 86.31 101 GLN A N 1
ATOM 773 C CA . GLN A 1 101 ? -10.739 -0.735 26.134 1.00 86.31 101 GLN A CA 1
ATOM 774 C C . GLN A 1 101 ? -11.523 -0.154 24.960 1.00 86.31 101 GLN A C 1
ATOM 776 O O . GLN A 1 101 ? -11.635 -0.767 23.902 1.00 86.31 101 GLN A O 1
ATOM 781 N N . THR A 1 102 ? -12.041 1.060 25.106 1.00 86.12 102 THR A N 1
ATOM 782 C CA . THR A 1 102 ? -12.805 1.699 24.035 1.00 86.12 102 THR A CA 1
ATOM 783 C C . THR A 1 102 ? -11.878 2.281 22.969 1.00 86.12 102 THR A C 1
ATOM 785 O O . THR A 1 102 ? -10.980 3.061 23.302 1.00 86.12 102 THR A O 1
ATOM 788 N N . PRO A 1 103 ? -12.068 1.932 21.680 1.00 89.44 103 PRO A N 1
ATOM 789 C CA . PRO A 1 103 ? -11.258 2.469 20.595 1.00 89.44 103 PRO A CA 1
ATOM 790 C C . PRO A 1 103 ? -11.332 3.996 20.563 1.00 89.44 103 PRO A C 1
ATOM 792 O O . PRO A 1 103 ? -12.417 4.565 20.461 1.00 89.44 103 PRO A O 1
ATOM 795 N N . GLN A 1 104 ? -10.178 4.661 20.600 1.00 90.75 104 GLN A N 1
ATOM 796 C CA . GLN A 1 104 ? -10.094 6.116 20.477 1.00 90.75 104 GLN A CA 1
ATOM 797 C C . GLN A 1 104 ? -9.565 6.512 19.094 1.00 90.75 104 GLN A C 1
ATOM 799 O O . GLN A 1 104 ? -8.665 5.845 18.572 1.00 90.75 104 GLN A O 1
ATOM 804 N N . PRO A 1 105 ? -10.091 7.589 18.484 1.00 93.88 105 PRO A N 1
ATOM 805 C CA . PRO A 1 105 ? -9.584 8.075 17.214 1.00 93.88 105 PRO A CA 1
ATOM 806 C C . PRO A 1 105 ? -8.198 8.708 17.387 1.00 93.88 105 PRO A C 1
ATOM 808 O O . PRO A 1 105 ? -7.955 9.468 18.326 1.00 93.88 105 PRO A O 1
ATOM 811 N N . VAL A 1 106 ? -7.291 8.423 16.456 1.00 95.44 106 VAL A N 1
ATOM 812 C CA . VAL A 1 106 ? -5.927 8.963 16.441 1.00 95.44 106 VAL A CA 1
ATOM 813 C C . VAL A 1 106 ? -5.538 9.321 15.010 1.00 95.44 106 VAL A C 1
ATOM 815 O O . VAL A 1 106 ? -5.873 8.600 14.076 1.00 95.44 106 VAL A O 1
ATOM 818 N N . PHE A 1 107 ? -4.813 10.422 14.825 1.00 94.94 107 PHE A N 1
ATOM 819 C CA . PHE A 1 107 ? -4.469 10.949 13.506 1.00 94.94 107 PHE A CA 1
ATOM 820 C C . PHE A 1 107 ? -2.974 11.228 13.383 1.00 94.94 107 PHE A C 1
ATOM 822 O O . PHE A 1 107 ? -2.327 11.629 14.348 1.00 94.94 107 PHE A O 1
ATOM 829 N N . GLU A 1 108 ? -2.465 11.028 12.171 1.00 91.81 108 GLU A N 1
ATOM 830 C CA . GLU A 1 108 ? -1.111 11.334 11.714 1.00 91.81 108 GLU A CA 1
ATOM 831 C C . GLU A 1 108 ? -0.013 10.721 12.589 1.00 91.81 108 GLU A C 1
ATOM 833 O O . GLU A 1 108 ? 1.041 11.318 12.806 1.00 91.81 108 GLU A O 1
ATOM 838 N N . VAL A 1 109 ? -0.237 9.501 13.083 1.00 95.62 109 VAL A N 1
ATOM 839 C CA . VAL A 1 109 ? 0.745 8.822 13.929 1.00 95.62 109 VAL A CA 1
ATOM 840 C C . VAL A 1 109 ? 1.839 8.220 13.050 1.00 95.62 109 VAL A C 1
ATOM 842 O O . VAL A 1 109 ? 1.525 7.405 12.176 1.00 95.62 109 VAL A O 1
ATOM 845 N N . PRO A 1 110 ? 3.120 8.568 13.262 1.00 92.94 110 PRO A N 1
ATOM 846 C CA . PRO A 1 110 ? 4.221 7.920 12.563 1.00 92.94 110 PRO A CA 1
ATOM 847 C C . PRO A 1 110 ? 4.300 6.438 12.935 1.00 92.94 110 PRO A C 1
ATOM 849 O O . PRO A 1 110 ? 4.266 6.084 14.113 1.00 92.94 110 PRO A O 1
ATOM 852 N N . ALA A 1 111 ? 4.415 5.575 11.931 1.00 91.38 111 ALA A N 1
ATOM 853 C CA . ALA A 1 111 ? 4.690 4.160 12.127 1.00 91.38 111 ALA A CA 1
ATOM 854 C C . ALA A 1 111 ? 6.198 3.895 12.141 1.00 91.38 111 ALA A C 1
ATOM 856 O O . ALA A 1 111 ? 6.981 4.620 11.519 1.00 91.38 111 ALA A O 1
ATOM 857 N N . ASP A 1 112 ? 6.593 2.815 12.813 1.00 87.69 112 ASP A N 1
ATOM 858 C CA . ASP A 1 112 ? 7.980 2.372 12.794 1.00 87.69 112 ASP A CA 1
ATOM 859 C C . ASP A 1 112 ? 8.419 2.027 11.361 1.00 87.69 112 ASP A C 1
ATOM 861 O O . ASP A 1 112 ? 7.672 1.389 10.607 1.00 87.69 112 ASP A O 1
ATOM 865 N N . PRO A 1 113 ? 9.634 2.432 10.956 1.00 81.81 113 PRO A N 1
ATOM 866 C CA . PRO A 1 113 ? 10.132 2.140 9.625 1.00 81.81 113 PRO A CA 1
ATOM 867 C C . PRO A 1 113 ? 10.318 0.630 9.441 1.00 81.81 113 PRO A C 1
ATOM 869 O O . PRO A 1 113 ? 10.976 -0.039 10.236 1.00 81.81 113 PRO A O 1
ATOM 872 N N . PHE A 1 114 ? 9.792 0.100 8.336 1.00 80.88 114 PHE A N 1
ATOM 873 C CA . PHE A 1 114 ? 9.943 -1.313 7.966 1.00 80.88 114 PHE A CA 1
ATOM 874 C C . PHE A 1 114 ? 11.386 -1.702 7.609 1.00 80.88 114 PHE A C 1
ATOM 876 O O . PHE A 1 114 ? 11.741 -2.878 7.656 1.00 80.88 114 PHE A O 1
ATOM 883 N N . ASP A 1 115 ? 12.200 -0.728 7.205 1.00 81.69 115 ASP A N 1
ATOM 884 C CA . ASP A 1 115 ? 13.591 -0.905 6.795 1.00 81.69 115 ASP A CA 1
ATOM 885 C C . ASP A 1 115 ? 14.374 0.374 7.122 1.00 81.69 115 ASP A C 1
ATOM 887 O O . ASP A 1 115 ? 13.950 1.473 6.764 1.00 81.69 115 ASP A O 1
ATOM 891 N N . SER A 1 116 ? 15.523 0.241 7.787 1.00 77.62 116 SER A N 1
ATOM 892 C CA . SER A 1 116 ? 16.362 1.373 8.204 1.00 77.62 116 SER A CA 1
ATOM 893 C C . SER A 1 116 ? 16.938 2.174 7.034 1.00 77.62 116 SER A C 1
ATOM 895 O O . SER A 1 116 ? 17.339 3.318 7.225 1.00 77.62 116 SER A O 1
ATOM 897 N N . ALA A 1 117 ? 17.005 1.585 5.837 1.00 78.75 117 ALA A N 1
ATOM 898 C CA . ALA A 1 117 ? 17.470 2.266 4.630 1.00 78.75 117 ALA A CA 1
ATOM 899 C C . ALA A 1 117 ? 16.333 2.921 3.820 1.00 78.75 117 ALA A C 1
ATOM 901 O O . ALA A 1 117 ? 16.600 3.549 2.793 1.00 78.75 117 ALA A O 1
ATOM 902 N N . SER A 1 118 ? 15.074 2.759 4.239 1.00 80.06 118 SER A N 1
ATOM 903 C CA . SER A 1 118 ? 13.924 3.324 3.534 1.00 80.06 118 SER A CA 1
ATOM 904 C C . SER A 1 118 ? 13.849 4.838 3.725 1.00 80.06 118 SER A C 1
ATOM 906 O O . SER A 1 118 ? 13.940 5.338 4.842 1.00 80.06 118 SER A O 1
ATOM 908 N N . LEU A 1 119 ? 13.631 5.564 2.627 1.00 83.44 119 LEU A N 1
ATOM 909 C CA . LEU A 1 119 ? 13.295 6.993 2.652 1.00 83.44 119 LEU A CA 1
ATOM 910 C C . LEU A 1 119 ? 11.780 7.235 2.753 1.00 83.44 119 LEU A C 1
ATOM 912 O O . LEU A 1 119 ? 11.358 8.376 2.922 1.00 83.44 119 LEU A O 1
ATOM 916 N N . THR A 1 120 ? 10.977 6.176 2.632 1.00 89.75 120 THR A N 1
ATOM 917 C CA . THR A 1 120 ? 9.517 6.230 2.733 1.00 89.75 120 THR A CA 1
ATOM 918 C C . THR A 1 120 ? 9.100 6.303 4.196 1.00 89.75 120 THR A C 1
ATOM 920 O O . THR A 1 120 ? 9.467 5.434 4.993 1.00 89.75 120 THR A O 1
ATOM 923 N N . VAL A 1 121 ? 8.310 7.320 4.531 1.00 91.94 121 VAL A N 1
ATOM 924 C CA . VAL A 1 121 ? 7.720 7.506 5.859 1.00 91.94 121 VAL A CA 1
ATOM 925 C C . VAL A 1 121 ? 6.291 6.986 5.825 1.00 91.94 121 VAL A C 1
ATOM 927 O O . VAL A 1 121 ? 5.535 7.310 4.912 1.00 91.94 121 VAL A O 1
ATOM 930 N N . PHE A 1 122 ? 5.918 6.189 6.821 1.00 94.88 122 PHE A N 1
ATOM 931 C CA . PHE A 1 122 ? 4.555 5.695 6.966 1.00 94.88 122 PHE A CA 1
ATOM 932 C C . PHE A 1 122 ? 3.870 6.414 8.122 1.00 94.88 122 PHE A C 1
ATOM 934 O O . PHE A 1 122 ? 4.418 6.494 9.221 1.00 94.88 122 PHE A O 1
ATOM 941 N N . THR A 1 123 ? 2.660 6.901 7.884 1.00 95.75 123 THR A N 1
ATOM 942 C CA . THR A 1 123 ? 1.764 7.399 8.929 1.00 95.75 123 THR A CA 1
ATOM 943 C C . THR A 1 123 ? 0.460 6.622 8.892 1.00 95.75 123 THR A C 1
ATOM 945 O O . THR A 1 123 ? 0.061 6.107 7.844 1.00 95.75 123 THR A O 1
ATOM 948 N N . TYR A 1 124 ? -0.203 6.504 10.037 1.00 96.62 124 TYR A N 1
ATOM 949 C CA . TYR A 1 124 ? -1.519 5.892 10.110 1.00 96.62 124 TYR A CA 1
ATOM 950 C C . TYR A 1 124 ? -2.516 6.762 10.870 1.00 96.62 124 TYR A C 1
ATOM 952 O O . TYR A 1 124 ? -2.154 7.537 11.756 1.00 96.62 124 TYR A O 1
ATOM 960 N N . ASN A 1 125 ? -3.786 6.588 10.519 1.00 97.19 125 ASN A N 1
ATOM 961 C CA . ASN A 1 125 ? -4.925 7.184 11.198 1.00 97.19 125 ASN A CA 1
ATOM 962 C C . ASN A 1 125 ? -5.892 6.079 11.609 1.00 97.19 125 ASN A C 1
ATOM 964 O O . ASN A 1 125 ? -6.091 5.117 10.865 1.00 97.19 125 ASN A O 1
ATOM 968 N N . VAL A 1 126 ? -6.516 6.251 12.765 1.00 96.94 126 VAL A N 1
ATOM 969 C CA . VAL A 1 126 ? -7.626 5.448 13.262 1.00 96.94 126 VAL A CA 1
ATOM 970 C C . VAL A 1 126 ? -8.797 6.397 13.463 1.00 96.94 126 VAL A C 1
ATOM 972 O O . VAL A 1 126 ? -8.748 7.301 14.289 1.00 96.94 126 VAL A O 1
ATOM 975 N N . GLU A 1 127 ? -9.854 6.200 12.699 1.00 96.50 127 GLU A N 1
ATOM 976 C CA . GLU A 1 127 ? -11.125 6.891 12.855 1.00 96.50 127 GLU A CA 1
ATOM 977 C C . GLU A 1 127 ? -12.111 5.931 13.509 1.00 96.50 127 GLU A C 1
ATOM 979 O O . GLU A 1 127 ? -12.222 4.776 13.099 1.00 96.50 127 GLU A O 1
ATOM 984 N N . VAL A 1 128 ? -12.839 6.411 14.513 1.00 94.88 128 VAL A N 1
ATOM 985 C CA . VAL A 1 128 ? -13.881 5.643 15.197 1.00 94.88 128 VAL A CA 1
ATOM 986 C C . VAL A 1 128 ? -15.161 6.454 15.121 1.00 94.88 128 VAL A C 1
ATOM 988 O O . VAL A 1 128 ? -15.181 7.619 15.517 1.00 94.88 128 VAL A O 1
ATOM 991 N N . GLN A 1 129 ? -16.211 5.867 14.554 1.00 93.38 129 GLN A N 1
ATOM 992 C CA . GLN A 1 129 ? -17.497 6.532 14.360 1.00 93.38 129 GLN A CA 1
ATOM 993 C C . GLN A 1 129 ? -18.647 5.598 14.753 1.00 93.38 129 GLN A C 1
ATOM 995 O O . GLN A 1 129 ? -18.587 4.406 14.444 1.00 93.38 129 GLN A O 1
ATOM 1000 N N . PRO A 1 130 ? -19.720 6.114 15.377 1.00 89.62 130 PRO A N 1
ATOM 1001 C CA . PRO A 1 130 ? -20.943 5.348 15.578 1.00 89.62 130 PRO A CA 1
ATOM 1002 C C . PRO A 1 130 ? -21.537 4.891 14.243 1.00 89.62 130 PRO A C 1
ATOM 1004 O O . PRO A 1 130 ? -21.559 5.637 13.259 1.00 89.62 130 PRO A O 1
ATOM 1007 N N . ALA A 1 131 ? -22.028 3.659 14.204 1.00 86.94 131 ALA A N 1
ATOM 1008 C CA . ALA A 1 131 ? -22.703 3.110 13.042 1.00 86.94 131 ALA A CA 1
ATOM 1009 C C . ALA A 1 131 ? -24.150 3.603 12.917 1.00 86.94 131 ALA A C 1
ATOM 1011 O O . ALA A 1 131 ? -24.757 4.097 13.861 1.00 86.94 131 ALA A O 1
ATOM 1012 N N . SER A 1 132 ? -24.752 3.386 11.744 1.00 82.44 132 SER A N 1
ATOM 1013 C CA . SER A 1 132 ? -26.190 3.620 11.540 1.00 82.44 132 SER A CA 1
ATOM 1014 C C . SER A 1 132 ? -27.083 2.648 12.321 1.00 82.44 132 SER A C 1
ATOM 1016 O O . SER A 1 132 ? -28.275 2.902 12.468 1.00 82.44 132 SER A O 1
ATOM 1018 N N . MET A 1 133 ? -26.528 1.517 12.761 1.00 82.12 133 MET A N 1
ATOM 1019 C CA . MET A 1 133 ? -27.198 0.552 13.627 1.00 82.12 133 MET A CA 1
ATOM 1020 C C . MET A 1 133 ? -26.731 0.764 15.059 1.00 82.12 133 MET A C 1
ATOM 1022 O O . MET A 1 133 ? -25.532 0.907 15.298 1.00 82.12 133 MET A O 1
ATOM 1026 N N . ASP A 1 134 ? -27.687 0.754 15.980 1.00 82.19 134 ASP A N 1
ATOM 1027 C CA . ASP A 1 134 ? -27.422 0.966 17.395 1.00 82.19 134 ASP A CA 1
ATOM 1028 C C . ASP A 1 134 ? -26.477 -0.111 17.946 1.00 82.19 134 ASP A C 1
ATOM 1030 O O . ASP A 1 134 ? -26.552 -1.280 17.551 1.00 82.19 134 ASP A O 1
ATOM 1034 N N . GLY A 1 135 ? -25.553 0.302 18.809 1.00 84.38 135 GLY A N 1
ATOM 1035 C CA . GLY A 1 135 ? -24.562 -0.591 19.404 1.00 84.38 135 GLY A CA 1
ATOM 1036 C C . GLY A 1 135 ? -23.436 -1.088 18.499 1.00 84.38 135 GLY A C 1
ATOM 1037 O O . GLY A 1 135 ? -22.716 -2.012 18.881 1.00 84.38 135 GLY A O 1
ATOM 1038 N N . LEU A 1 136 ? -23.265 -0.516 17.304 1.00 90.81 136 LEU A N 1
ATOM 1039 C CA . LEU A 1 136 ? -22.122 -0.801 16.436 1.00 90.81 136 LEU A CA 1
ATOM 1040 C C . LEU A 1 136 ? -21.209 0.424 16.299 1.00 90.81 136 LEU A C 1
ATOM 1042 O O . LEU A 1 136 ? -21.661 1.558 16.142 1.00 90.81 136 LEU A O 1
ATOM 1046 N N . LEU A 1 137 ? -19.906 0.165 16.250 1.00 92.00 137 LEU A N 1
ATOM 1047 C CA . LEU A 1 137 ? -18.865 1.127 15.912 1.00 92.00 137 LEU A CA 1
ATOM 1048 C C . LEU A 1 137 ? -18.238 0.760 14.565 1.00 92.00 137 LEU A C 1
ATOM 1050 O O . LEU A 1 137 ? -17.985 -0.412 14.266 1.00 92.00 137 LEU A O 1
ATOM 1054 N N . MET A 1 138 ? -17.969 1.775 13.750 1.00 94.31 138 MET A N 1
ATOM 1055 C CA . MET A 1 138 ? -17.138 1.680 12.558 1.00 94.31 138 MET A CA 1
ATOM 1056 C C . MET A 1 138 ? -15.740 2.184 12.890 1.00 94.31 138 MET A C 1
ATOM 1058 O O . MET A 1 138 ? -15.556 3.347 13.246 1.00 94.31 138 MET A O 1
ATOM 1062 N N . ILE A 1 139 ? -14.758 1.305 12.744 1.00 95.44 139 ILE A N 1
ATOM 1063 C CA . ILE A 1 139 ? -13.345 1.639 12.841 1.00 95.44 139 ILE A CA 1
ATOM 1064 C C . ILE A 1 139 ? -12.787 1.694 11.431 1.00 95.44 139 ILE A C 1
ATOM 1066 O O . ILE A 1 139 ? -12.843 0.706 10.697 1.00 95.44 139 ILE A O 1
ATOM 1070 N N . ARG A 1 140 ? -12.199 2.826 11.072 1.00 96.88 140 ARG A N 1
ATOM 1071 C CA . ARG A 1 140 ? -11.480 3.004 9.820 1.00 96.88 140 ARG A CA 1
ATOM 1072 C C . ARG A 1 140 ? -10.014 3.260 10.105 1.00 96.88 140 ARG A C 1
ATOM 1074 O O . ARG A 1 140 ? -9.654 4.270 10.695 1.00 96.88 140 ARG A O 1
ATOM 1081 N N . VAL A 1 141 ? -9.158 2.351 9.656 1.00 97.25 141 VAL A N 1
ATOM 1082 C CA . VAL A 1 141 ? -7.706 2.507 9.750 1.00 97.25 141 VAL A CA 1
ATOM 1083 C C . VAL A 1 141 ? -7.169 2.856 8.375 1.00 97.25 141 VAL A C 1
ATOM 1085 O O . VAL A 1 141 ? -7.342 2.074 7.441 1.00 97.25 141 VAL A O 1
ATOM 1088 N N . SER A 1 142 ? -6.493 3.993 8.239 1.00 97.38 142 SER A N 1
ATOM 1089 C CA . SER A 1 142 ? -5.788 4.369 7.011 1.00 97.38 142 SER A CA 1
ATOM 1090 C C . SER A 1 142 ? -4.285 4.423 7.239 1.00 97.38 142 SER A C 1
ATOM 1092 O O . SER A 1 142 ? -3.835 4.829 8.302 1.00 97.38 142 SER A O 1
ATOM 1094 N N . ALA A 1 143 ? -3.515 3.991 6.247 1.00 97.12 143 ALA A N 1
ATOM 1095 C CA . ALA A 1 143 ? -2.066 4.087 6.211 1.00 97.12 143 ALA A CA 1
ATOM 1096 C C . ALA A 1 143 ? -1.653 4.851 4.955 1.00 97.12 143 ALA A C 1
ATOM 1098 O O . ALA A 1 143 ? -2.128 4.562 3.851 1.00 97.12 143 ALA A O 1
ATOM 1099 N N . ILE A 1 144 ? -0.758 5.814 5.137 1.00 96.44 144 ILE A N 1
ATOM 1100 C CA . ILE A 1 144 ? -0.244 6.687 4.091 1.00 96.44 144 ILE A CA 1
ATOM 1101 C C . ILE A 1 144 ? 1.267 6.490 4.041 1.00 96.44 144 ILE A C 1
ATOM 1103 O O . ILE A 1 144 ? 1.958 6.655 5.044 1.00 96.44 144 ILE A O 1
ATOM 1107 N N . ALA A 1 145 ? 1.765 6.101 2.873 1.00 94.69 145 ALA A N 1
ATOM 1108 C CA . ALA A 1 145 ? 3.184 6.075 2.564 1.00 94.69 145 ALA A CA 1
ATOM 1109 C C . ALA A 1 145 ? 3.537 7.384 1.858 1.00 94.69 145 ALA A C 1
ATOM 1111 O O . ALA A 1 145 ? 2.952 7.688 0.816 1.00 94.69 145 ALA A O 1
ATOM 1112 N N . SER A 1 146 ? 4.492 8.127 2.403 1.00 94.06 146 SER A N 1
ATOM 1113 C CA . SER A 1 146 ? 4.948 9.400 1.853 1.00 94.06 146 SER A CA 1
ATOM 1114 C C . SER A 1 146 ? 6.425 9.351 1.495 1.00 94.06 146 SER A C 1
ATOM 1116 O O . SER A 1 146 ? 7.221 8.676 2.154 1.00 94.06 146 SER A O 1
ATOM 1118 N N . ASP A 1 147 ? 6.796 10.084 0.449 1.00 91.25 147 ASP A N 1
ATOM 1119 C CA . ASP A 1 147 ? 8.195 10.301 0.100 1.00 91.25 147 ASP A CA 1
ATOM 1120 C C . ASP A 1 147 ? 8.906 11.175 1.152 1.00 91.25 147 ASP A C 1
ATOM 1122 O O . ASP A 1 147 ? 8.297 11.722 2.076 1.00 91.25 147 ASP A O 1
ATOM 1126 N N . SER A 1 148 ? 10.218 11.357 0.997 1.00 86.19 148 SER A N 1
ATOM 1127 C CA . SER A 1 148 ? 11.005 12.216 1.889 1.00 86.19 148 SER A CA 1
ATOM 1128 C C . SER A 1 148 ? 10.600 13.698 1.857 1.00 86.19 148 SER A C 1
ATOM 1130 O O . SER A 1 148 ? 11.007 14.456 2.733 1.00 86.19 148 SER A O 1
ATOM 1132 N N . ALA A 1 149 ? 9.855 14.134 0.836 1.00 87.50 149 ALA A N 1
ATOM 1133 C CA . ALA A 1 149 ? 9.316 15.487 0.717 1.00 87.50 149 ALA A CA 1
ATOM 1134 C C . ALA A 1 149 ? 7.905 15.620 1.331 1.00 87.50 149 ALA A C 1
ATOM 1136 O O . ALA A 1 149 ? 7.370 16.727 1.385 1.00 87.50 149 ALA A O 1
ATOM 1137 N N . GLY A 1 150 ? 7.320 14.520 1.817 1.00 85.12 150 GLY A N 1
ATOM 1138 C CA . GLY A 1 150 ? 5.992 14.463 2.422 1.00 85.12 150 GLY A CA 1
ATOM 1139 C C . GLY A 1 150 ? 4.846 14.252 1.428 1.00 85.12 150 GLY A C 1
ATOM 1140 O O . GLY A 1 150 ? 3.686 14.335 1.828 1.00 85.12 150 GLY A O 1
ATOM 1141 N N . SER A 1 151 ? 5.128 13.985 0.151 1.00 90.62 151 SER A N 1
ATOM 1142 C CA . SER A 1 151 ? 4.097 13.700 -0.850 1.00 90.62 151 SER A CA 1
ATOM 1143 C C . SER A 1 151 ? 3.600 12.256 -0.720 1.00 90.62 151 SER A C 1
ATOM 1145 O O . SER A 1 151 ? 4.433 11.350 -0.640 1.00 90.62 151 SER A O 1
ATOM 1147 N N . PRO A 1 152 ? 2.276 12.004 -0.710 1.00 91.94 152 PRO A N 1
ATOM 1148 C CA . PRO A 1 152 ? 1.749 10.650 -0.609 1.00 91.94 152 PRO A CA 1
ATOM 1149 C C . PRO A 1 152 ? 2.046 9.859 -1.891 1.00 91.94 152 PRO A C 1
ATOM 1151 O O . PRO A 1 152 ? 1.621 10.237 -2.981 1.00 91.94 152 PRO A O 1
ATOM 1154 N N . ILE A 1 153 ? 2.753 8.740 -1.742 1.00 92.81 153 ILE A N 1
ATOM 1155 C CA . ILE A 1 153 ? 3.059 7.783 -2.814 1.00 92.81 153 ILE A CA 1
ATOM 1156 C C . ILE A 1 153 ? 1.990 6.686 -2.861 1.00 92.81 153 ILE A C 1
ATOM 1158 O O . ILE A 1 153 ? 1.544 6.293 -3.934 1.00 92.81 153 ILE A O 1
ATOM 1162 N N . ALA A 1 154 ? 1.566 6.189 -1.696 1.00 93.62 154 ALA A N 1
ATOM 1163 C CA . ALA A 1 154 ? 0.546 5.153 -1.593 1.00 93.62 154 ALA A CA 1
ATOM 1164 C C . ALA A 1 154 ? -0.382 5.424 -0.409 1.00 93.62 154 ALA A C 1
ATOM 1166 O O . ALA A 1 154 ? 0.023 5.936 0.633 1.00 93.62 154 ALA A O 1
ATOM 1167 N N . THR A 1 155 ? -1.653 5.069 -0.556 1.00 95.94 155 THR A N 1
ATOM 1168 C CA . THR A 1 155 ? -2.641 5.182 0.518 1.00 95.94 155 THR A CA 1
ATOM 1169 C C . THR A 1 155 ? -3.527 3.955 0.508 1.00 95.94 155 THR A C 1
ATOM 1171 O O . THR A 1 155 ? -4.012 3.531 -0.541 1.00 95.94 155 THR A O 1
ATOM 1174 N N . TYR A 1 156 ? -3.742 3.383 1.686 1.00 97.50 156 TYR A N 1
ATOM 1175 C CA . TYR A 1 156 ? -4.621 2.241 1.871 1.00 97.50 156 TYR A CA 1
ATOM 1176 C C . TYR A 1 156 ? -5.492 2.450 3.106 1.00 97.50 156 TYR A C 1
ATOM 1178 O O . TYR A 1 156 ? -5.053 3.063 4.074 1.00 97.50 156 TYR A O 1
ATOM 1186 N N . ALA A 1 157 ? -6.728 1.954 3.076 1.00 97.19 157 ALA A N 1
ATOM 1187 C CA . ALA A 1 157 ? -7.640 2.038 4.208 1.00 97.19 157 ALA A CA 1
ATOM 1188 C C . ALA A 1 157 ? -8.446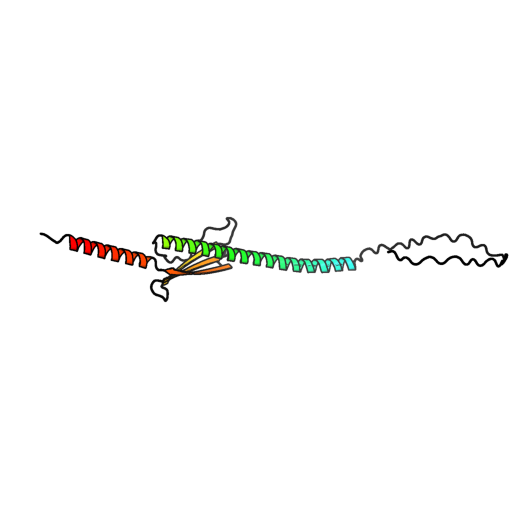 0.746 4.375 1.00 97.19 157 ALA A C 1
ATOM 1190 O O . ALA A 1 157 ? -8.755 0.061 3.397 1.00 97.19 157 ALA A O 1
ATOM 1191 N N . LEU A 1 158 ? -8.782 0.429 5.624 1.00 96.69 158 LEU A N 1
ATOM 1192 C CA . LEU A 1 158 ? -9.651 -0.674 6.012 1.00 96.69 158 LEU A CA 1
ATOM 1193 C C . LEU A 1 158 ? -10.751 -0.166 6.927 1.00 96.69 158 LEU A C 1
ATOM 1195 O O . LEU A 1 158 ? -10.455 0.451 7.946 1.00 96.69 158 LEU A O 1
ATOM 1199 N N . ASP A 1 159 ? -11.983 -0.537 6.599 1.00 95.50 159 ASP A N 1
ATOM 1200 C CA . ASP A 1 159 ? -13.149 -0.273 7.431 1.00 95.50 159 ASP A CA 1
ATOM 1201 C C . ASP A 1 159 ? -13.590 -1.580 8.096 1.00 95.50 159 ASP A C 1
ATOM 1203 O O . ASP A 1 159 ? -13.697 -2.634 7.453 1.00 95.50 159 ASP A O 1
ATOM 1207 N N . ARG A 1 160 ? -13.854 -1.525 9.397 1.00 94.38 160 ARG A N 1
ATOM 1208 C CA . ARG A 1 160 ? -14.302 -2.661 10.192 1.00 94.38 160 ARG A CA 1
ATOM 1209 C C . ARG A 1 160 ? -15.426 -2.245 11.119 1.00 94.38 160 ARG A C 1
ATOM 1211 O O . ARG A 1 160 ? -15.284 -1.321 11.907 1.00 94.38 160 ARG A O 1
ATOM 1218 N N . TRP A 1 161 ? -16.513 -3.000 11.061 1.00 93.38 161 TRP A N 1
ATOM 1219 C CA . TRP A 1 161 ? -17.614 -2.888 12.006 1.00 93.38 161 TRP A CA 1
ATOM 1220 C C . TRP A 1 161 ? -17.363 -3.800 13.200 1.00 93.38 161 TRP A C 1
ATOM 1222 O O . TRP A 1 161 ? -16.938 -4.950 13.024 1.00 93.38 161 TRP A O 1
ATOM 1232 N N . MET A 1 162 ? -17.650 -3.299 14.393 1.00 89.44 162 MET A N 1
ATOM 1233 C CA . MET A 1 162 ? -17.631 -4.080 15.620 1.00 89.44 162 MET A CA 1
ATOM 1234 C C . MET A 1 162 ? -18.755 -3.652 16.560 1.00 89.44 162 MET A C 1
ATOM 1236 O O . MET A 1 162 ? -19.303 -2.566 16.406 1.00 89.44 162 MET A O 1
ATOM 1240 N N . ILE A 1 163 ? -19.103 -4.521 17.504 1.00 88.75 163 ILE A N 1
ATOM 1241 C CA . ILE A 1 163 ? -20.036 -4.184 18.583 1.00 88.75 163 ILE A CA 1
ATOM 1242 C C . ILE A 1 163 ? -19.332 -3.215 19.526 1.00 88.75 163 ILE A C 1
ATOM 1244 O O . ILE A 1 163 ? -18.140 -3.384 19.787 1.00 88.75 163 ILE A O 1
ATOM 1248 N N . ASP A 1 164 ? -20.060 -2.208 19.993 1.00 87.12 164 ASP A N 1
ATOM 1249 C CA . ASP A 1 164 ? -19.555 -1.270 20.983 1.00 87.12 164 ASP A CA 1
ATOM 1250 C C . ASP A 1 164 ? -19.190 -2.024 22.278 1.00 87.12 164 ASP A C 1
ATOM 1252 O O . ASP A 1 164 ? -20.071 -2.638 22.888 1.00 87.12 164 ASP A O 1
ATOM 1256 N N . PRO A 1 165 ? -17.911 -2.040 22.699 1.00 82.81 165 PRO A N 1
ATOM 1257 C CA . PRO A 1 165 ? -17.513 -2.728 23.921 1.00 82.81 165 PRO A CA 1
ATOM 1258 C C . PRO A 1 165 ? -18.136 -2.113 25.183 1.00 82.81 165 PRO A C 1
ATOM 1260 O O . PRO A 1 165 ? -18.259 -2.822 26.181 1.00 82.81 165 PRO A O 1
ATOM 1263 N N . GLU A 1 166 ? -18.575 -0.846 25.156 1.00 80.88 166 GLU A N 1
ATOM 1264 C CA . GLU A 1 166 ? -19.255 -0.230 26.305 1.00 80.88 166 GLU A CA 1
ATOM 1265 C C . GLU A 1 166 ? -20.617 -0.869 26.586 1.00 80.88 166 GLU A C 1
ATOM 1267 O O . GLU A 1 166 ? -21.032 -0.930 27.743 1.00 80.88 166 GLU A O 1
ATOM 1272 N N . LEU A 1 167 ? -21.292 -1.417 25.568 1.00 79.06 167 LEU A N 1
ATOM 1273 C CA . LEU A 1 167 ? -22.588 -2.070 25.767 1.00 79.06 167 LEU A CA 1
ATOM 1274 C C . LEU A 1 167 ? -22.496 -3.270 26.713 1.00 79.06 167 LEU A C 1
ATOM 1276 O O . LEU A 1 167 ? -23.337 -3.414 27.594 1.00 79.06 167 LEU A O 1
ATOM 1280 N N . GLY A 1 168 ? -21.459 -4.101 26.579 1.00 67.94 168 GLY A N 1
ATOM 1281 C CA . GLY A 1 168 ? -21.279 -5.262 27.456 1.00 67.94 168 GLY A CA 1
ATOM 1282 C C . GLY A 1 168 ? -20.926 -4.883 28.898 1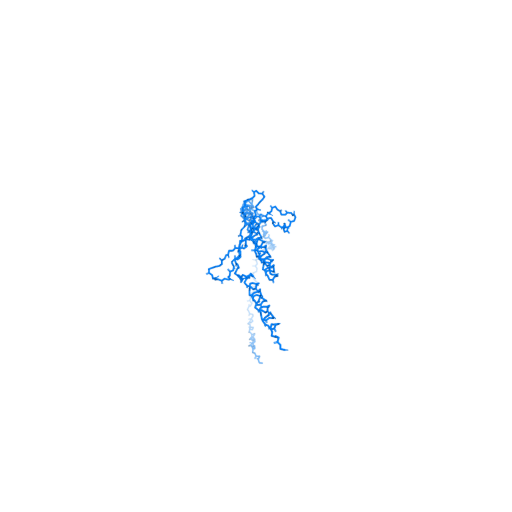.00 67.94 168 GLY A C 1
ATOM 1283 O O . GLY A 1 168 ? -21.247 -5.623 29.825 1.00 67.94 168 GLY A O 1
ATOM 1284 N N . LEU A 1 169 ? -20.286 -3.726 29.098 1.00 67.50 169 LEU A N 1
ATOM 1285 C CA . LEU A 1 169 ? -19.988 -3.193 30.430 1.00 67.50 169 LEU A CA 1
ATOM 1286 C C . LEU A 1 169 ? -21.252 -2.636 31.095 1.00 67.50 169 LEU A C 1
ATOM 1288 O O . LEU A 1 169 ? -21.509 -2.940 32.257 1.00 67.50 169 LEU A O 1
ATOM 1292 N N . ALA A 1 170 ? -22.072 -1.899 30.343 1.00 69.50 170 ALA A N 1
ATOM 1293 C CA . ALA A 1 170 ? -23.336 -1.363 30.837 1.00 69.50 170 ALA A CA 1
ATOM 1294 C C . ALA A 1 170 ? -24.319 -2.474 31.252 1.00 69.50 170 ALA A C 1
ATOM 1296 O O . ALA A 1 170 ? -24.986 -2.356 32.277 1.00 69.50 170 ALA A O 1
ATOM 1297 N N . GLU A 1 171 ? -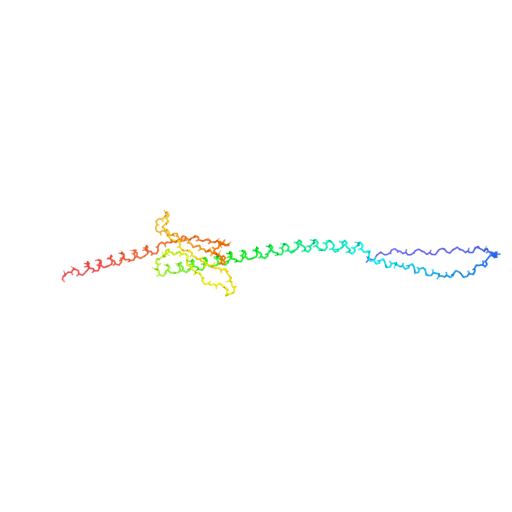24.392 -3.573 30.492 1.00 71.50 171 GLU A N 1
ATOM 1298 C CA . GLU A 1 171 ? -25.220 -4.735 30.846 1.00 71.50 171 GLU A CA 1
ATOM 1299 C C . GLU A 1 171 ? -24.769 -5.385 32.169 1.00 71.50 171 GLU A C 1
ATOM 1301 O O . GLU A 1 171 ? -25.602 -5.662 33.032 1.00 71.50 171 GLU A O 1
ATOM 1306 N N . ALA A 1 172 ? -23.460 -5.563 32.372 1.00 70.88 172 ALA A N 1
ATOM 1307 C CA . ALA A 1 172 ? -22.914 -6.167 33.588 1.00 70.88 172 ALA A CA 1
ATOM 1308 C C . ALA A 1 172 ? -23.109 -5.293 34.844 1.00 70.88 172 ALA A C 1
ATOM 1310 O O . ALA A 1 172 ? -23.396 -5.818 35.921 1.00 70.88 172 ALA A O 1
ATOM 1311 N N . GLU A 1 173 ? -22.979 -3.968 34.721 1.00 74.62 173 GLU A N 1
ATOM 1312 C CA . GLU A 1 173 ? -23.219 -3.032 35.830 1.00 74.62 173 GLU A CA 1
ATOM 1313 C C . GLU A 1 173 ? -24.687 -3.052 36.284 1.00 74.62 173 GLU A C 1
ATOM 1315 O O . GLU A 1 173 ? -24.962 -3.099 37.485 1.00 74.62 173 GLU A O 1
ATOM 1320 N N . LEU A 1 174 ? -25.630 -3.094 35.336 1.00 76.19 174 LEU A N 1
ATOM 1321 C CA . LEU A 1 174 ? -27.063 -3.189 35.633 1.00 76.19 174 LEU A CA 1
ATOM 1322 C C . LEU A 1 174 ? -27.426 -4.506 36.339 1.00 76.19 174 LEU A C 1
ATOM 1324 O O . LEU A 1 174 ? -28.243 -4.506 37.262 1.00 76.19 174 LEU A O 1
ATOM 1328 N N . GLU A 1 175 ? -26.816 -5.625 35.942 1.00 77.56 175 GLU A N 1
ATOM 1329 C CA . GLU A 1 175 ? -26.994 -6.914 36.625 1.00 77.56 175 GLU A CA 1
ATOM 1330 C C . GLU A 1 175 ? -26.437 -6.889 38.060 1.00 77.56 175 GLU A C 1
ATOM 1332 O O . GLU A 1 175 ? -27.058 -7.434 38.978 1.00 77.56 175 GLU A O 1
ATOM 1337 N N . GLU A 1 176 ? -25.295 -6.230 38.284 1.00 74.75 176 GLU A N 1
ATOM 1338 C CA . GLU A 1 176 ? -24.702 -6.092 39.618 1.00 74.75 176 GLU A CA 1
ATOM 1339 C C . GLU A 1 176 ? -25.551 -5.202 40.540 1.00 74.75 176 GLU A C 1
ATOM 1341 O O . GLU A 1 176 ? -25.732 -5.527 41.720 1.00 74.75 176 GLU A O 1
ATOM 1346 N N . GLU A 1 177 ? -26.094 -4.094 40.029 1.00 78.56 177 GLU A N 1
ATOM 1347 C CA . GLU A 1 177 ? -27.017 -3.241 40.784 1.00 78.56 177 GLU A CA 1
ATOM 1348 C C . GLU A 1 177 ? -28.298 -3.993 41.159 1.00 78.56 177 GLU A C 1
ATOM 1350 O O . GLU A 1 177 ? -28.686 -3.984 42.331 1.00 78.56 177 GLU A O 1
ATOM 1355 N N . ALA A 1 178 ? -28.894 -4.733 40.219 1.00 79.44 178 ALA A N 1
ATOM 1356 C CA . ALA A 1 178 ? -30.074 -5.555 40.486 1.00 79.44 178 ALA A CA 1
ATOM 1357 C C . ALA A 1 178 ? -29.803 -6.626 41.562 1.00 79.44 178 ALA A C 1
ATOM 1359 O O . ALA A 1 178 ? -30.598 -6.804 42.487 1.00 79.44 178 ALA A O 1
ATOM 1360 N N . ALA A 1 179 ? -28.645 -7.292 41.509 1.00 79.12 179 ALA A N 1
ATOM 1361 C CA . ALA A 1 179 ? -28.242 -8.271 42.519 1.00 79.12 179 ALA A CA 1
ATOM 1362 C C . ALA A 1 179 ? -28.016 -7.642 43.910 1.00 79.12 179 ALA A C 1
ATOM 1364 O O . ALA A 1 179 ? -28.347 -8.252 44.934 1.00 79.12 179 ALA A O 1
ATOM 1365 N N . LYS A 1 180 ? -27.475 -6.417 43.981 1.00 77.44 180 LYS A N 1
ATOM 1366 C CA . LYS A 1 180 ? -27.325 -5.676 45.247 1.00 77.44 180 LYS A CA 1
ATOM 1367 C C . LYS A 1 180 ? -28.674 -5.267 45.834 1.00 77.44 180 LYS A C 1
ATOM 1369 O 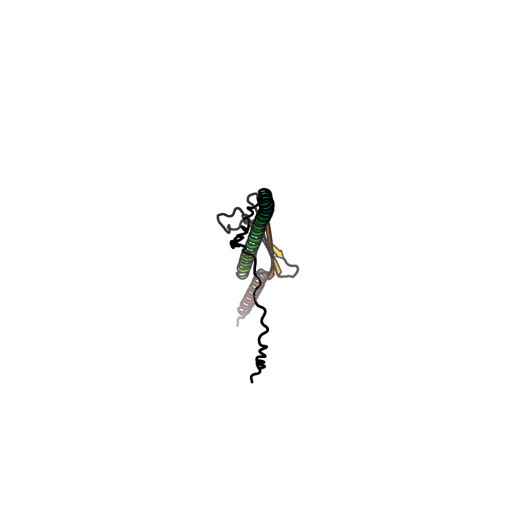O . LYS A 1 180 ? -28.841 -5.348 47.053 1.00 77.44 180 LYS A O 1
ATOM 1374 N N . GLU A 1 181 ? -29.631 -4.864 45.002 1.00 75.44 181 GLU A N 1
ATOM 1375 C CA . GLU A 1 181 ? -30.990 -4.546 45.446 1.00 75.44 181 GLU A CA 1
ATOM 1376 C C . GLU A 1 181 ? -31.727 -5.784 45.984 1.00 75.44 181 GLU A C 1
ATOM 1378 O O . GLU A 1 181 ? -32.328 -5.715 47.060 1.00 75.44 181 GLU A O 1
ATOM 1383 N N . GLU A 1 182 ? -31.612 -6.945 45.327 1.00 73.56 182 GLU A N 1
ATOM 1384 C CA . GLU A 1 182 ? -32.175 -8.207 45.836 1.00 73.56 182 GLU A CA 1
ATOM 1385 C C . GLU A 1 182 ? -31.541 -8.635 47.176 1.00 73.56 182 GLU A C 1
ATOM 1387 O O . GLU A 1 182 ? -32.237 -9.056 48.110 1.00 73.56 182 GLU A O 1
ATOM 1392 N N . ALA A 1 183 ? -30.221 -8.475 47.325 1.00 72.94 183 ALA A N 1
ATOM 1393 C CA . ALA A 1 183 ? -29.519 -8.770 48.575 1.00 72.94 183 ALA A CA 1
ATOM 1394 C C . ALA A 1 183 ? -29.923 -7.820 49.723 1.00 72.94 183 ALA A C 1
ATOM 1396 O O . ALA A 1 183 ? -30.030 -8.242 50.876 1.00 72.94 183 ALA A O 1
ATOM 1397 N N . ALA A 1 184 ? -30.193 -6.546 49.426 1.00 69.06 184 ALA A N 1
ATOM 1398 C CA . ALA A 1 184 ? -30.690 -5.585 50.410 1.00 69.06 184 ALA A CA 1
ATOM 1399 C C . ALA A 1 184 ? -32.153 -5.859 50.814 1.00 69.06 184 ALA A C 1
ATOM 1401 O O . ALA A 1 184 ? -32.524 -5.669 51.977 1.00 69.06 184 ALA A O 1
ATOM 1402 N N . GLY A 1 185 ? -32.973 -6.359 49.884 1.00 61.25 185 GLY A N 1
ATOM 1403 C CA . GLY A 1 185 ? -34.360 -6.750 50.145 1.00 61.25 185 GLY A CA 1
ATOM 1404 C C . GLY A 1 185 ? -34.490 -7.950 51.089 1.00 61.25 185 GLY A C 1
ATOM 1405 O O . GLY A 1 185 ? -35.357 -7.958 51.960 1.00 61.25 185 GLY A O 1
ATOM 1406 N N . THR A 1 186 ? -33.593 -8.933 50.981 1.00 60.19 186 THR A N 1
ATOM 1407 C CA . THR A 1 186 ? -33.629 -10.165 51.799 1.00 60.19 186 THR A CA 1
ATOM 1408 C C . THR A 1 186 ? -33.092 -9.994 53.227 1.00 60.19 186 THR A C 1
ATOM 1410 O O . THR A 1 186 ? -33.458 -10.759 54.116 1.00 60.19 186 THR A O 1
ATOM 1413 N N . ALA A 1 187 ? -32.281 -8.966 53.499 1.00 59.12 187 ALA A N 1
ATOM 1414 C CA . ALA A 1 187 ? -31.746 -8.691 54.839 1.00 59.12 187 ALA A CA 1
ATOM 1415 C C . ALA A 1 187 ? -32.742 -7.986 55.791 1.00 59.12 187 ALA A C 1
ATOM 1417 O O . ALA A 1 187 ? -32.440 -7.811 56.973 1.00 59.12 187 ALA A O 1
ATOM 1418 N N . THR A 1 188 ? -33.923 -7.583 55.303 1.00 57.28 188 THR A N 1
ATOM 1419 C CA . THR A 1 188 ? -34.899 -6.760 56.050 1.00 57.28 188 THR A CA 1
ATOM 1420 C C . THR A 1 188 ? -36.109 -7.557 56.574 1.00 57.28 188 THR A C 1
ATOM 1422 O O . THR A 1 188 ? -37.093 -6.959 56.997 1.00 57.28 188 THR A O 1
ATOM 1425 N N . GLU A 1 189 ? -36.061 -8.893 56.622 1.00 46.88 189 GLU A N 1
ATOM 1426 C CA . GLU A 1 189 ? -37.106 -9.712 57.268 1.00 46.88 189 GLU A CA 1
ATOM 1427 C C . GLU A 1 189 ? -36.712 -10.103 58.712 1.00 46.88 189 GLU A C 1
ATOM 1429 O O . GLU A 1 189 ? -36.001 -11.089 58.918 1.00 46.88 189 GLU A O 1
ATOM 1434 N N . PRO A 1 190 ? -37.137 -9.346 59.749 1.00 55.00 190 PRO A N 1
ATOM 1435 C CA . PRO A 1 190 ? -37.059 -9.792 61.131 1.00 55.00 190 PRO A CA 1
ATOM 1436 C C . PRO A 1 190 ? -38.252 -10.697 61.461 1.00 55.00 190 PRO A C 1
ATOM 1438 O O . PRO A 1 190 ? -39.413 -10.345 61.236 1.00 55.00 190 PRO A O 1
ATOM 1441 N N . SER A 1 191 ? -37.979 -11.849 62.065 1.00 44.06 191 SER A N 1
ATOM 1442 C CA . SER A 1 191 ? -38.940 -12.607 62.874 1.00 44.06 191 SER A CA 1
ATOM 1443 C C . SER A 1 191 ? -38.221 -13.233 64.057 1.00 44.06 191 SER A C 1
ATOM 1445 O O . SER A 1 191 ? -37.183 -13.889 63.825 1.00 44.06 191 SER A O 1
#

Foldseek 3Di:
DDDDDDDDDDDDDDDDDDDDDDDDDDDDPPPPPPPVPPPPPDQDPVRVVVVVVVVVVVVVVVVVVVVVVVLVVVLVVLQVVQVVVQVVVVVVQVVCLVVLHFRDWDPFAWDDDPDPPDQKTKTKTWDWDDDPDPQKIKIKMKMFIAGNVRHTSYIDMDIDIDGGSVVVVVVVVVVVVVVVVVVVVVVPDDD